Protein AF-A0A2K5E8P4-F1 (afdb_monomer)

Radius of gyration: 28.55 Å; Cα contacts (8 Å, |Δi|>4): 220; chains: 1; bounding box: 102×62×59 Å

Nearest PDB structures (foldseek):
  8v9q-assembly1_A  TM=7.593E-01  e=8.366E-15  Mus musculus
  2d7i-assembly1_A  TM=7.270E-01  e=1.664E-14  Homo sapiens
  6iwr-assembly2_D  TM=6.738E-01  e=2.577E-14  Homo sapiens
  6iwr-assembly3_F-2  TM=6.528E-01  e=2.158E-13  Homo sapiens
  1xhb-assembly1_A  TM=7.551E-01  e=3.172E-12  Mus musculus

Mean predicted aligned error: 16.66 Å

Sequence (325 aa):
MRNAISRCLFYGSLTFGIWTALLFIYLYHNHVSNQQKESHEPLSAWSPGKKYIIKITDKDKANSMLGGDFNHTNPEFHKDFLKSGFNIIISRSLDIEREVPDTRSKMCLQKRYPVRLPTASIVICFYYEEFNALFQTVSSIWNLTPHYFLEEIILADDMSEVDDLKEKLDYHLETFLGKIKIIRNKKREGLIRARLIGASQASGRNIPGDKSQSRGQEIETILSPAMAGGIFAIRRHYFNEIGHKKQTGKASTLINAVTCNYLRLVHVWLDEYKEQFFLQKLGLKYMTYGNISERVELRKRLGCRSFRWYLDNVFPELEASVGSS

Structure (mmCIF, N/CA/C/O backbone):
data_AF-A0A2K5E8P4-F1
#
_entry.id   AF-A0A2K5E8P4-F1
#
loop_
_atom_site.group_PDB
_atom_site.id
_atom_site.type_symbol
_atom_site.label_atom_id
_atom_site.label_alt_id
_atom_site.label_comp_id
_atom_site.label_asym_id
_atom_site.label_entity_id
_atom_site.label_seq_id
_atom_site.pdbx_PDB_ins_code
_atom_site.Cartn_x
_atom_site.Cartn_y
_atom_site.Cartn_z
_atom_site.occupancy
_atom_site.B_iso_or_equiv
_atom_site.auth_seq_id
_atom_site.auth_comp_id
_atom_site.auth_asym_id
_atom_site.auth_atom_id
_atom_site.pdbx_PDB_model_num
ATOM 1 N N . MET A 1 1 ? -80.425 1.954 22.082 1.00 52.72 1 MET A N 1
ATOM 2 C CA . MET A 1 1 ? -79.631 3.013 21.411 1.00 52.72 1 MET A CA 1
ATOM 3 C C . MET A 1 1 ? -78.119 2.976 21.711 1.00 52.72 1 MET A C 1
ATOM 5 O O . MET A 1 1 ? -77.360 3.275 20.802 1.00 52.72 1 MET A O 1
ATOM 9 N N . ARG A 1 2 ? -77.636 2.540 22.894 1.00 56.66 2 ARG A N 1
ATOM 10 C CA . ARG A 1 2 ? -76.181 2.472 23.216 1.00 56.66 2 ARG A CA 1
ATOM 11 C C . ARG A 1 2 ? -75.331 1.532 22.333 1.00 56.66 2 ARG A C 1
ATOM 13 O O . ARG A 1 2 ? -74.193 1.871 22.038 1.00 56.66 2 ARG A O 1
ATOM 20 N N . ASN A 1 3 ? -75.877 0.406 21.860 1.00 55.94 3 ASN A N 1
ATOM 21 C CA . ASN A 1 3 ? -75.119 -0.570 21.050 1.00 55.94 3 ASN A CA 1
ATOM 22 C C . ASN A 1 3 ? -74.911 -0.163 19.581 1.00 55.94 3 ASN A C 1
ATOM 24 O O . ASN A 1 3 ? -73.991 -0.659 18.937 1.00 55.94 3 ASN A O 1
ATOM 28 N N . ALA A 1 4 ? -75.747 0.729 19.042 1.00 57.47 4 ALA A N 1
ATOM 29 C CA . ALA A 1 4 ? -75.574 1.233 17.678 1.00 57.47 4 ALA A CA 1
ATOM 30 C C . ALA A 1 4 ? -74.449 2.279 17.618 1.00 57.47 4 ALA A C 1
ATOM 32 O O . ALA A 1 4 ? -73.638 2.270 16.698 1.00 57.47 4 ALA A O 1
ATOM 33 N N . ILE A 1 5 ? -74.347 3.117 18.656 1.00 66.00 5 ILE A N 1
ATOM 34 C CA . ILE A 1 5 ? -73.343 4.181 18.748 1.00 66.00 5 ILE A CA 1
ATOM 35 C C . ILE A 1 5 ? -71.934 3.595 18.914 1.00 66.00 5 ILE A C 1
ATOM 37 O O . ILE A 1 5 ? -71.017 4.043 18.231 1.00 66.00 5 ILE A O 1
ATOM 41 N N . SER A 1 6 ? -71.747 2.552 19.739 1.00 60.47 6 SER A N 1
ATOM 42 C CA . SER A 1 6 ? -70.415 1.937 19.884 1.00 60.47 6 SER A CA 1
ATOM 43 C C . SER A 1 6 ? -69.953 1.232 18.607 1.00 60.47 6 SER A C 1
ATOM 45 O O . SER A 1 6 ? -68.777 1.314 18.259 1.00 60.47 6 SER A O 1
ATOM 47 N N . ARG A 1 7 ? -70.875 0.613 17.856 1.00 64.00 7 ARG A N 1
ATOM 48 C CA . ARG A 1 7 ? -70.570 0.017 16.549 1.00 64.00 7 ARG A CA 1
ATOM 49 C C . ARG A 1 7 ? -70.180 1.084 15.525 1.00 64.00 7 ARG A C 1
ATOM 51 O O . ARG A 1 7 ? -69.175 0.906 14.849 1.00 64.00 7 ARG A O 1
ATOM 58 N N . CYS A 1 8 ? -70.892 2.211 15.452 1.00 65.19 8 CYS A N 1
ATOM 59 C CA . CYS A 1 8 ? -70.525 3.318 14.560 1.00 65.19 8 CYS A CA 1
ATOM 60 C C . CYS A 1 8 ? -69.167 3.945 14.911 1.00 65.19 8 CYS A C 1
ATOM 62 O O . CYS A 1 8 ? -68.393 4.240 14.005 1.00 65.19 8 CYS A O 1
ATOM 64 N N . LEU A 1 9 ? -68.844 4.096 16.200 1.00 68.06 9 LEU A N 1
ATOM 65 C CA . LEU A 1 9 ? -67.535 4.603 16.631 1.00 68.06 9 LEU A CA 1
ATOM 66 C C . LEU A 1 9 ? -66.398 3.635 16.272 1.00 68.06 9 LEU A C 1
ATOM 68 O O . LEU A 1 9 ? -65.335 4.074 15.837 1.00 68.06 9 LEU A O 1
ATOM 72 N N . PHE A 1 10 ? -66.638 2.325 16.382 1.00 71.81 10 PHE A N 1
ATOM 73 C CA . PHE A 1 10 ? -65.650 1.310 16.017 1.00 71.81 10 PHE A CA 1
ATOM 74 C C . PHE A 1 10 ? -65.416 1.249 14.500 1.00 71.81 10 PHE A C 1
ATOM 76 O O . PHE A 1 10 ? -64.270 1.227 14.055 1.00 71.81 10 PHE A O 1
ATOM 83 N N . TYR A 1 11 ? -66.481 1.307 13.691 1.00 73.75 11 TYR A N 1
ATOM 84 C CA . TYR A 1 11 ? -66.351 1.352 12.230 1.00 73.75 11 TYR A CA 1
ATOM 85 C C . TYR A 1 11 ? -65.719 2.660 11.740 1.00 73.75 11 TYR A C 1
ATOM 87 O O . TYR A 1 11 ? -64.871 2.612 10.854 1.00 73.75 11 TYR A O 1
ATOM 95 N N . GLY A 1 12 ? -66.045 3.804 12.353 1.00 75.00 12 GLY A N 1
ATOM 96 C CA . GLY A 1 12 ? -65.431 5.094 12.021 1.00 75.00 12 GLY A CA 1
ATOM 97 C C . GLY A 1 12 ? -63.925 5.124 12.304 1.00 75.00 12 GLY A C 1
ATOM 98 O O . GLY A 1 12 ? -63.141 5.552 11.455 1.00 75.00 12 GLY A O 1
ATOM 99 N N . SER A 1 13 ? -63.509 4.586 13.457 1.00 75.69 13 SER A N 1
ATOM 100 C CA . SER A 1 13 ? -62.096 4.419 13.826 1.00 75.69 13 SER A CA 1
ATOM 101 C C . SER A 1 13 ? -61.346 3.518 12.842 1.00 75.69 13 SER A C 1
ATOM 103 O O . SER A 1 13 ? -60.245 3.868 12.408 1.00 75.69 13 SER A O 1
ATOM 105 N N . LEU A 1 14 ? -61.954 2.397 12.441 1.00 78.50 14 LEU A N 1
ATOM 106 C CA . LEU A 1 14 ? -61.340 1.457 11.508 1.00 78.50 14 LEU A CA 1
ATOM 107 C C . LEU A 1 14 ? -61.170 2.079 10.114 1.00 78.50 14 LEU A C 1
ATOM 109 O O . LEU A 1 14 ? -60.103 1.969 9.514 1.00 78.50 14 LEU A O 1
ATOM 113 N N . THR A 1 15 ? -62.183 2.796 9.616 1.00 81.50 15 THR A N 1
ATOM 114 C CA . THR A 1 15 ? -62.098 3.463 8.308 1.00 81.50 15 THR A CA 1
ATOM 115 C C . THR A 1 15 ? -61.077 4.596 8.292 1.00 81.50 15 THR A C 1
ATOM 117 O O . THR A 1 15 ? -60.374 4.758 7.296 1.00 81.50 15 THR A O 1
ATOM 120 N N . PHE A 1 16 ? -60.945 5.343 9.394 1.00 84.69 16 PHE A N 1
ATOM 121 C CA . PHE A 1 16 ? -59.957 6.413 9.504 1.00 84.69 16 PHE A CA 1
ATOM 122 C C . PHE A 1 16 ? -58.530 5.851 9.523 1.00 84.69 16 PHE A C 1
ATOM 124 O O . PHE A 1 16 ? -57.675 6.349 8.798 1.00 84.69 16 PHE A O 1
ATOM 131 N N . GLY A 1 17 ? -58.288 4.766 10.270 1.00 82.94 17 GLY A N 1
ATOM 132 C CA . GLY A 1 17 ? -56.985 4.092 10.301 1.00 82.94 17 GLY A CA 1
ATOM 133 C C . GLY A 1 17 ? -56.564 3.498 8.951 1.00 82.94 17 GLY A C 1
ATOM 134 O O . GLY A 1 17 ? -55.395 3.565 8.578 1.00 82.94 17 GLY A O 1
ATOM 135 N N . ILE A 1 18 ? -57.514 2.958 8.181 1.00 87.44 18 ILE A N 1
ATOM 136 C CA . ILE A 1 18 ? -57.234 2.441 6.832 1.00 87.44 18 ILE A CA 1
ATOM 137 C C . ILE A 1 18 ? -56.890 3.590 5.872 1.00 87.44 18 ILE A C 1
ATOM 139 O O . ILE A 1 18 ? -55.933 3.486 5.105 1.00 87.44 18 ILE A O 1
ATOM 143 N N . TRP A 1 19 ? -57.621 4.706 5.935 1.00 82.62 19 TRP A N 1
ATOM 144 C CA . TRP A 1 19 ? -57.358 5.869 5.084 1.00 82.62 19 TRP A CA 1
ATOM 145 C C . TRP A 1 19 ? -56.026 6.556 5.398 1.00 82.62 19 TRP A C 1
ATOM 147 O O . TRP A 1 19 ? -55.319 6.951 4.471 1.00 82.62 19 TRP A O 1
ATOM 157 N N . THR A 1 20 ? -55.638 6.662 6.671 1.00 80.06 20 THR A N 1
ATOM 158 C CA . THR A 1 20 ? -54.333 7.230 7.041 1.00 80.06 20 THR A CA 1
ATOM 159 C C . THR A 1 20 ? -53.178 6.338 6.591 1.00 80.06 20 THR A C 1
ATOM 161 O O . THR A 1 20 ? -52.185 6.855 6.080 1.00 80.06 20 THR A O 1
ATOM 164 N N . ALA A 1 21 ? -53.316 5.011 6.684 1.00 86.38 21 ALA A N 1
ATOM 165 C CA . ALA A 1 21 ? -52.314 4.070 6.185 1.00 86.38 21 ALA A CA 1
ATOM 166 C C . ALA A 1 21 ? -52.155 4.144 4.655 1.00 86.38 21 ALA A C 1
ATOM 168 O O . ALA A 1 21 ? -51.032 4.206 4.153 1.00 86.38 21 ALA A O 1
ATOM 169 N N . LEU A 1 22 ? -53.263 4.202 3.907 1.00 85.31 22 LEU A N 1
ATOM 170 C CA . LEU A 1 22 ? -53.228 4.346 2.448 1.00 85.31 22 LEU A CA 1
ATOM 171 C C . LEU A 1 22 ? -52.636 5.694 2.011 1.00 85.31 22 LEU A C 1
ATOM 173 O O . LEU A 1 22 ? -51.863 5.732 1.054 1.00 85.31 22 LEU A O 1
ATOM 177 N N . LEU A 1 23 ? -52.924 6.783 2.734 1.00 83.25 23 LEU A N 1
ATOM 178 C CA . LEU A 1 23 ? -52.320 8.095 2.485 1.00 83.25 23 LEU A CA 1
ATOM 179 C C . LEU A 1 23 ? -50.804 8.074 2.730 1.00 83.25 23 LEU A C 1
ATOM 181 O O . LEU A 1 23 ? -50.050 8.611 1.921 1.00 83.25 23 LEU A O 1
ATOM 185 N N . PHE A 1 24 ? -50.342 7.414 3.796 1.00 79.62 24 PHE A N 1
ATOM 186 C CA . PHE A 1 24 ? -48.911 7.239 4.064 1.00 79.62 24 PHE A CA 1
ATOM 187 C C . PHE A 1 24 ? -48.214 6.422 2.972 1.00 79.62 24 PHE A C 1
ATOM 189 O O . PHE A 1 24 ? -47.133 6.805 2.530 1.00 79.62 24 PHE A O 1
ATOM 196 N N . ILE A 1 25 ? -48.839 5.344 2.487 1.00 79.00 25 ILE A N 1
ATOM 197 C CA . ILE A 1 25 ? -48.308 4.541 1.375 1.00 79.00 25 ILE A CA 1
ATOM 198 C C . ILE A 1 25 ? -48.249 5.375 0.088 1.00 79.00 25 ILE A C 1
ATOM 200 O O . ILE A 1 25 ? -47.238 5.345 -0.610 1.00 79.00 25 ILE A O 1
ATOM 204 N N . TYR A 1 26 ? -49.286 6.164 -0.206 1.00 79.25 26 TYR A N 1
ATOM 205 C CA . TYR A 1 26 ? -49.326 7.045 -1.376 1.00 79.25 26 TYR A CA 1
ATOM 206 C C . TYR A 1 26 ? -48.247 8.140 -1.324 1.00 79.25 26 TYR A C 1
ATOM 208 O O . TYR A 1 26 ? -47.542 8.365 -2.310 1.00 79.25 26 TYR A O 1
ATOM 216 N N . LEU A 1 27 ? -48.067 8.793 -0.170 1.00 74.12 27 LEU A N 1
ATOM 217 C CA . LEU A 1 27 ? -47.019 9.799 0.030 1.00 74.12 27 LEU A CA 1
ATOM 218 C C . LEU A 1 27 ? -45.617 9.180 -0.050 1.00 74.12 27 LEU A C 1
ATOM 220 O O . LEU A 1 27 ? -44.735 9.749 -0.691 1.00 74.12 27 LEU A O 1
ATOM 224 N N . TYR A 1 28 ? -45.422 7.991 0.527 1.00 70.31 28 TYR A N 1
ATOM 225 C CA . TYR A 1 28 ? -44.156 7.264 0.454 1.00 70.31 28 TYR A CA 1
ATOM 226 C C . TYR A 1 28 ? -43.815 6.858 -0.987 1.00 70.31 28 TYR A C 1
ATOM 228 O O . TYR A 1 28 ? -42.698 7.085 -1.451 1.00 70.31 28 TYR A O 1
ATOM 236 N N . HIS A 1 29 ? -44.784 6.329 -1.736 1.00 63.16 29 HIS A N 1
ATOM 237 C CA . HIS A 1 29 ? -44.571 5.899 -3.117 1.00 63.16 29 HIS A CA 1
ATOM 238 C C . HIS A 1 29 ? -44.297 7.081 -4.065 1.00 63.16 29 HIS A C 1
ATOM 240 O O . HIS A 1 29 ? -43.465 6.966 -4.967 1.00 63.16 29 HIS A O 1
ATOM 246 N N . ASN A 1 30 ? -44.929 8.240 -3.841 1.00 58.09 30 ASN A N 1
ATOM 247 C CA . ASN A 1 30 ? -44.639 9.459 -4.603 1.00 58.09 30 ASN A CA 1
ATOM 248 C C . ASN A 1 30 ? -43.279 10.077 -4.245 1.00 58.09 30 ASN A C 1
ATOM 250 O O . ASN A 1 30 ? -42.585 10.565 -5.136 1.00 58.09 30 ASN A O 1
ATOM 254 N N . HIS A 1 31 ? -42.849 10.004 -2.980 1.00 53.12 31 HIS A N 1
ATOM 255 C CA . HIS A 1 31 ? -41.506 10.439 -2.582 1.00 53.12 31 HIS A CA 1
ATOM 256 C C . HIS A 1 31 ? -40.414 9.570 -3.231 1.00 53.12 31 HIS A C 1
ATOM 258 O O . HIS A 1 31 ? -39.417 10.090 -3.731 1.00 53.12 31 HIS A O 1
ATOM 264 N N . VAL A 1 32 ? -40.622 8.248 -3.293 1.00 43.53 32 VAL A N 1
ATOM 265 C CA . VAL A 1 32 ? -39.695 7.310 -3.952 1.00 43.53 32 VAL A CA 1
ATOM 266 C C . VAL A 1 32 ? -39.684 7.495 -5.477 1.00 43.53 32 VAL A C 1
ATOM 268 O O . VAL A 1 32 ? -38.619 7.431 -6.087 1.00 43.53 32 VAL A O 1
ATOM 271 N N . SER A 1 33 ? -40.830 7.798 -6.098 1.00 38.69 33 SER A N 1
ATOM 272 C CA . SER A 1 33 ? -40.905 8.031 -7.548 1.00 38.69 33 SER A CA 1
ATOM 273 C C . SER A 1 33 ? -40.253 9.347 -7.993 1.00 38.69 33 SER A C 1
ATOM 275 O O . SER A 1 33 ? -39.766 9.416 -9.122 1.00 38.69 33 SER A O 1
ATOM 277 N N . ASN A 1 34 ? -40.222 10.381 -7.143 1.00 36.50 34 ASN A N 1
ATOM 278 C CA . ASN A 1 34 ? -39.602 11.668 -7.486 1.00 36.50 34 ASN A CA 1
ATOM 279 C C . ASN A 1 34 ? -38.068 11.656 -7.389 1.00 36.50 34 ASN A C 1
ATOM 281 O O . ASN A 1 34 ? -37.422 12.425 -8.093 1.00 36.50 34 ASN A O 1
ATOM 285 N N . GLN A 1 35 ? -37.464 10.757 -6.603 1.00 36.50 35 GLN A N 1
ATOM 286 C CA . GLN A 1 35 ? -35.998 10.621 -6.556 1.00 36.50 35 GLN A CA 1
ATOM 287 C C . GLN A 1 35 ? -35.398 9.857 -7.750 1.00 36.50 35 GLN A C 1
ATOM 289 O O . GLN A 1 35 ? -34.184 9.862 -7.930 1.00 36.50 35 GLN A O 1
ATOM 294 N N . GLN A 1 36 ? -36.216 9.220 -8.595 1.00 34.50 36 GLN A N 1
ATOM 295 C CA . GLN A 1 36 ? -35.748 8.467 -9.768 1.00 34.50 36 GLN A CA 1
ATOM 296 C C . GLN A 1 36 ? -35.680 9.284 -11.072 1.00 34.50 36 GLN A C 1
ATOM 298 O O . GLN A 1 36 ? -35.389 8.710 -12.121 1.00 34.50 36 GLN A O 1
ATOM 303 N N . LYS A 1 37 ? -35.930 10.603 -11.040 1.00 29.78 37 LYS A N 1
ATOM 304 C CA . LYS A 1 37 ? -36.057 11.437 -12.252 1.00 29.78 37 LYS A CA 1
ATOM 305 C C . LYS A 1 37 ? -34.995 12.524 -12.462 1.00 29.78 37 LYS A C 1
ATOM 307 O O . LYS A 1 37 ? -35.201 13.394 -13.300 1.00 29.78 37 LYS A O 1
ATOM 312 N N . GLU A 1 38 ? -33.840 12.438 -11.807 1.00 26.67 38 GLU A N 1
ATOM 313 C CA . GLU A 1 38 ? -32.645 13.188 -12.230 1.00 26.67 38 GLU A CA 1
ATOM 314 C C . GLU A 1 38 ? -31.713 12.281 -13.043 1.00 26.67 38 GLU A C 1
ATOM 316 O O . GLU A 1 38 ? -30.767 11.673 -12.546 1.00 26.67 38 GLU A O 1
ATOM 321 N N . SER A 1 39 ? -32.018 12.158 -14.334 1.00 24.75 39 SER A N 1
ATOM 322 C CA . SER A 1 39 ? -31.106 11.609 -15.333 1.00 24.75 39 SER A CA 1
ATOM 323 C C . SER A 1 39 ? -30.100 12.687 -15.744 1.00 24.75 39 SER A C 1
ATOM 325 O O . SER A 1 39 ? -30.448 13.600 -16.491 1.00 24.75 39 SER A O 1
ATOM 327 N N . HIS A 1 40 ? -28.852 12.581 -15.289 1.00 26.73 40 HIS A N 1
ATOM 328 C CA . HIS A 1 40 ? -27.742 13.312 -15.899 1.00 26.73 40 HIS A CA 1
ATOM 329 C C . HIS A 1 40 ? -27.289 12.591 -17.178 1.00 26.73 40 HIS A C 1
ATOM 331 O O . HIS A 1 40 ? -26.890 11.426 -17.137 1.00 26.73 40 HIS A O 1
ATOM 337 N N . GLU A 1 41 ? -27.357 13.293 -18.311 1.00 25.75 41 GLU A N 1
ATOM 338 C CA . GLU A 1 41 ? -26.717 12.908 -19.573 1.00 25.75 41 GLU A CA 1
ATOM 339 C C . GLU A 1 41 ? -25.209 12.645 -19.382 1.00 25.75 41 GLU A C 1
ATOM 341 O O . GLU A 1 41 ? -24.534 13.400 -18.671 1.00 25.75 41 GLU A O 1
ATOM 346 N N . PRO A 1 42 ? -24.623 11.629 -20.041 1.00 25.98 42 PRO A N 1
ATOM 347 C CA . PRO A 1 42 ? -23.183 11.435 -20.028 1.00 25.98 42 PRO A CA 1
ATOM 348 C C . PRO A 1 42 ? -22.510 12.448 -20.963 1.00 25.98 42 PRO A C 1
ATOM 350 O O . PRO A 1 42 ? -22.504 12.287 -22.183 1.00 25.98 42 PRO A O 1
ATOM 353 N N . LEU A 1 43 ? -21.888 13.477 -20.381 1.00 25.80 43 LEU A N 1
ATOM 354 C CA . LEU A 1 43 ? -20.968 14.357 -21.101 1.00 25.80 43 LEU A CA 1
ATOM 355 C C . LEU A 1 43 ? -19.797 13.524 -21.656 1.00 25.80 43 LEU A C 1
ATOM 357 O O . LEU A 1 43 ? -19.038 12.899 -20.910 1.00 25.80 43 LEU A O 1
ATOM 361 N N . SER A 1 44 ? -19.648 13.527 -22.979 1.00 33.78 44 SER A N 1
ATOM 362 C CA . SER A 1 44 ? -18.576 12.869 -23.725 1.00 33.78 44 SER A CA 1
ATOM 363 C C . SER A 1 44 ? -17.193 13.374 -23.288 1.00 33.78 44 SER A C 1
ATOM 365 O O . SER A 1 44 ? -16.787 14.485 -23.630 1.00 33.78 44 SER A O 1
ATOM 367 N N . ALA A 1 45 ? -16.443 12.557 -22.550 1.00 30.00 45 ALA A N 1
ATOM 368 C CA . ALA A 1 45 ? -15.105 12.899 -22.069 1.00 30.00 45 ALA A CA 1
ATOM 369 C C . ALA A 1 45 ? -14.031 11.986 -22.678 1.00 30.00 45 ALA A C 1
ATOM 371 O O . ALA A 1 45 ? -13.377 11.233 -21.962 1.00 30.00 45 ALA A O 1
ATOM 372 N N . TRP A 1 46 ? -13.846 12.048 -24.000 1.00 24.22 46 TRP A N 1
ATOM 373 C CA . TRP A 1 46 ? -12.692 11.447 -24.677 1.00 24.22 46 TRP A CA 1
ATOM 374 C C . TRP A 1 46 ? -12.100 12.443 -25.683 1.00 24.22 46 TRP A C 1
ATOM 376 O O . TRP A 1 46 ? -12.663 12.720 -26.736 1.00 24.22 46 TRP A O 1
ATOM 386 N N . SER A 1 47 ? -10.948 13.010 -25.325 1.00 25.03 47 SER A N 1
ATOM 387 C CA . SER A 1 47 ? -9.962 13.577 -26.253 1.00 25.03 47 SER A CA 1
ATOM 388 C C . SER A 1 47 ? -8.604 13.608 -25.539 1.00 25.03 47 SER A C 1
ATOM 390 O O . SER A 1 47 ? -8.442 14.362 -24.572 1.00 25.03 47 SER A O 1
ATOM 392 N N . PRO A 1 48 ? -7.622 12.789 -25.951 1.00 30.39 48 PRO A N 1
ATOM 393 C CA . PRO A 1 48 ? -6.281 12.829 -25.397 1.00 30.39 48 PRO A CA 1
ATOM 394 C C . PRO A 1 48 ? -5.499 13.951 -26.087 1.00 30.39 48 PRO A C 1
ATOM 396 O O . PRO A 1 48 ? -5.190 13.873 -27.268 1.00 30.39 48 PRO A O 1
ATOM 399 N N . GLY A 1 49 ? -5.172 15.014 -25.348 1.00 33.50 49 GLY A N 1
ATOM 400 C CA . GLY A 1 49 ? -4.234 16.026 -25.846 1.00 33.50 49 GLY A CA 1
ATOM 401 C C . GLY A 1 49 ? -4.558 17.477 -25.520 1.00 33.50 49 GLY A C 1
ATOM 402 O O . GLY A 1 49 ? -4.565 18.313 -26.413 1.00 33.50 49 GLY A O 1
ATOM 403 N N . LYS A 1 50 ? -4.728 17.832 -24.241 1.00 25.25 50 LYS A N 1
ATOM 404 C CA . LYS A 1 50 ? -4.397 19.191 -23.785 1.00 25.25 50 LYS A CA 1
ATOM 405 C C . LYS A 1 50 ? -3.570 19.115 -22.508 1.00 25.25 50 LYS A C 1
ATOM 407 O O . LYS A 1 50 ? -4.041 18.693 -21.455 1.00 25.25 50 LYS A O 1
ATOM 412 N N . LYS A 1 51 ? -2.305 19.531 -22.622 1.00 28.94 51 LYS A N 1
ATOM 413 C CA . LYS A 1 51 ? -1.438 19.895 -21.497 1.00 28.94 51 LYS A CA 1
ATOM 414 C C . LYS A 1 51 ? -2.140 21.005 -20.710 1.00 28.94 51 LYS A C 1
ATOM 416 O O . LYS A 1 51 ? -2.008 22.177 -21.047 1.00 28.94 51 LYS A O 1
ATOM 421 N N . TYR A 1 52 ? -2.849 20.656 -19.642 1.00 25.31 52 TYR A N 1
ATOM 422 C CA . TYR A 1 52 ? -3.135 21.624 -18.592 1.00 25.31 52 TYR A CA 1
ATOM 423 C C . TYR A 1 52 ? -1.850 21.812 -17.787 1.00 25.31 52 TYR A C 1
ATOM 425 O O . TYR A 1 52 ? -1.593 21.122 -16.802 1.00 25.31 52 TYR A O 1
ATOM 433 N N . ILE A 1 53 ? -1.013 22.749 -18.234 1.00 24.78 53 ILE A N 1
ATOM 434 C CA . ILE A 1 53 ? -0.157 23.479 -17.304 1.00 24.78 53 ILE A CA 1
ATOM 435 C C . ILE A 1 53 ? -1.142 24.255 -16.435 1.00 24.78 53 ILE A C 1
ATOM 437 O O . ILE A 1 53 ? -1.685 25.271 -16.864 1.00 24.78 53 ILE A O 1
ATOM 441 N N . ILE A 1 54 ? -1.438 23.733 -15.246 1.00 27.78 54 ILE A N 1
ATOM 442 C CA . ILE A 1 54 ? -2.149 24.497 -14.227 1.00 27.78 54 ILE A CA 1
ATOM 443 C C . ILE A 1 54 ? -1.182 25.609 -13.822 1.00 27.78 54 ILE A C 1
ATOM 445 O O . ILE A 1 54 ? -0.313 25.415 -12.974 1.00 27.78 54 ILE A O 1
ATOM 449 N N . LYS A 1 55 ? -1.286 26.767 -14.480 1.00 25.80 55 LYS A N 1
ATOM 450 C CA . LYS A 1 55 ? -0.839 28.017 -13.875 1.00 25.80 55 LYS A CA 1
ATOM 451 C C . LYS A 1 55 ? -1.690 28.165 -12.621 1.00 25.80 55 LYS A C 1
ATOM 453 O O . LYS A 1 55 ? -2.911 28.252 -12.709 1.00 25.80 55 LYS A O 1
ATOM 458 N N . ILE A 1 56 ? -1.049 28.074 -11.459 1.00 31.95 56 ILE A N 1
ATOM 459 C CA . ILE A 1 56 ? -1.683 28.306 -10.163 1.00 31.95 56 ILE A CA 1
ATOM 460 C C . ILE A 1 56 ? -1.971 29.805 -10.085 1.00 31.95 56 ILE A C 1
ATOM 462 O O . ILE A 1 56 ? -1.194 30.580 -9.544 1.00 31.95 56 ILE A O 1
ATOM 466 N N . THR A 1 57 ? -3.070 30.207 -10.699 1.00 34.12 57 THR A N 1
ATOM 467 C CA . THR A 1 57 ? -3.713 31.505 -10.539 1.00 34.12 57 THR A CA 1
ATOM 468 C C . THR A 1 57 ? -5.196 31.245 -10.709 1.00 34.12 57 THR A C 1
ATOM 470 O O . THR A 1 57 ? -5.725 31.476 -11.780 1.00 34.12 57 THR A O 1
ATOM 473 N N . ASP A 1 58 ? -5.814 30.648 -9.695 1.00 33.62 58 ASP A N 1
ATOM 474 C CA . ASP A 1 58 ? -7.260 30.711 -9.473 1.00 33.62 58 ASP A CA 1
ATOM 475 C C . ASP A 1 58 ? -7.505 30.319 -8.015 1.00 33.62 58 ASP A C 1
ATOM 477 O O . ASP A 1 58 ? -7.621 29.143 -7.661 1.00 33.62 58 ASP A O 1
ATOM 481 N N . LYS A 1 59 ? -7.529 31.337 -7.146 1.00 34.75 59 LYS A N 1
ATOM 482 C CA . LYS A 1 59 ? -7.952 31.223 -5.739 1.00 34.75 59 LYS A CA 1
ATOM 483 C C . LYS A 1 59 ? -9.380 30.670 -5.620 1.00 34.75 59 LYS A C 1
ATOM 485 O O . LYS A 1 59 ? -9.724 30.082 -4.600 1.00 34.75 59 LYS A O 1
ATOM 490 N N . ASP A 1 60 ? -10.169 30.765 -6.683 1.00 34.47 60 ASP A N 1
ATOM 491 C CA . ASP A 1 60 ? -11.607 30.507 -6.651 1.00 34.47 60 ASP A CA 1
ATOM 492 C C . ASP A 1 60 ? -11.959 29.015 -6.724 1.00 34.47 60 ASP A C 1
ATOM 494 O O . ASP A 1 60 ? -13.000 28.590 -6.224 1.00 34.47 60 ASP A O 1
ATOM 498 N N . LYS A 1 61 ? -11.059 28.168 -7.245 1.00 39.28 61 LYS A N 1
ATOM 499 C CA . LYS A 1 61 ? -11.302 26.715 -7.331 1.00 39.28 61 LYS A CA 1
ATOM 500 C C . LYS A 1 61 ? -11.035 25.969 -6.019 1.00 39.28 61 LYS A C 1
ATOM 502 O O . LYS A 1 61 ? -11.529 24.858 -5.843 1.00 39.28 61 LYS A O 1
ATOM 507 N N . ALA A 1 62 ? -10.282 26.574 -5.097 1.00 35.16 62 ALA A N 1
ATOM 508 C CA . ALA A 1 62 ? -10.092 26.053 -3.742 1.00 35.16 62 ALA A CA 1
ATOM 509 C C . ALA A 1 62 ? -11.349 26.256 -2.876 1.00 35.16 62 ALA A C 1
ATOM 511 O O . ALA A 1 62 ? -11.706 25.367 -2.106 1.00 35.16 62 ALA A O 1
ATOM 512 N N . ASN A 1 63 ? -12.061 27.369 -3.081 1.00 35.03 63 ASN A N 1
ATOM 513 C CA . ASN A 1 63 ? -13.259 27.729 -2.316 1.00 35.03 63 ASN A CA 1
ATOM 514 C C . ASN A 1 63 ? -14.482 26.858 -2.653 1.00 35.03 63 ASN A C 1
ATOM 516 O O . ASN A 1 63 ? -15.388 26.734 -1.843 1.00 35.03 63 ASN A O 1
ATOM 520 N N . SER A 1 64 ? -14.512 26.220 -3.828 1.00 35.81 64 SER A N 1
ATOM 521 C CA . SER A 1 64 ? -15.624 25.349 -4.242 1.00 35.81 64 SER A CA 1
ATOM 522 C C . SER A 1 64 ? -15.530 23.911 -3.701 1.00 35.81 64 SER A C 1
ATOM 524 O O . SER A 1 64 ? -16.534 23.205 -3.727 1.00 35.81 64 SER A O 1
ATOM 526 N N . MET A 1 65 ? -14.356 23.450 -3.246 1.00 38.56 65 MET A N 1
ATOM 527 C CA . MET A 1 65 ? -14.151 22.067 -2.765 1.00 38.56 65 MET A CA 1
ATOM 528 C C . MET A 1 65 ? -14.226 21.912 -1.242 1.00 38.56 65 MET A C 1
ATOM 530 O O . MET A 1 65 ? -14.236 20.789 -0.742 1.00 38.56 65 MET A O 1
ATOM 534 N N . LEU A 1 66 ? -14.259 23.016 -0.504 1.00 42.78 66 LEU A N 1
ATOM 535 C CA . LEU A 1 66 ? -14.320 23.041 0.950 1.00 42.78 66 LEU A CA 1
ATOM 536 C C . LEU A 1 66 ? -15.592 23.803 1.304 1.00 42.78 66 LEU A C 1
ATOM 538 O O . LEU A 1 66 ? -15.710 24.972 0.954 1.00 42.78 66 LEU A O 1
ATOM 542 N N . GLY A 1 67 ? -16.566 23.114 1.905 1.00 33.62 67 GLY A N 1
ATOM 543 C CA . GLY A 1 67 ? -17.825 23.720 2.340 1.00 33.62 67 GLY A CA 1
ATOM 544 C C . GLY A 1 67 ? -17.585 25.025 3.104 1.00 33.62 67 GLY A C 1
ATOM 545 O O . GLY A 1 67 ? -16.578 25.159 3.800 1.00 33.62 67 GLY A O 1
ATOM 546 N N . GLY A 1 68 ? -18.488 25.986 2.897 1.00 40.84 68 GLY A N 1
ATOM 547 C CA . GLY A 1 68 ? -18.379 27.354 3.402 1.00 40.84 68 GLY A CA 1
ATOM 548 C C . GLY A 1 68 ? -18.081 27.446 4.902 1.00 40.84 68 GLY A C 1
ATOM 549 O O . GLY A 1 68 ? -18.450 26.563 5.672 1.00 40.84 68 GLY A O 1
ATOM 550 N N . ASP A 1 69 ? -17.425 28.552 5.263 1.00 41.44 69 ASP A N 1
ATOM 551 C CA . ASP A 1 69 ? -16.992 28.983 6.604 1.00 41.44 69 ASP A CA 1
ATOM 552 C C . ASP A 1 69 ? -15.676 28.410 7.157 1.00 41.44 69 ASP A C 1
ATOM 554 O O . ASP A 1 69 ? -15.585 28.052 8.329 1.00 41.44 69 ASP A O 1
ATOM 558 N N . PHE A 1 70 ? -14.590 28.420 6.373 1.00 49.31 70 PHE A N 1
ATOM 559 C CA . PHE A 1 70 ? -13.247 28.218 6.938 1.00 49.31 70 PHE A CA 1
ATOM 560 C C . PHE A 1 70 ? -12.295 29.387 6.681 1.00 49.31 70 PHE A C 1
ATOM 562 O O . PHE A 1 70 ? -11.968 29.753 5.555 1.00 49.31 70 PHE A O 1
ATOM 569 N N . ASN A 1 71 ? -11.817 29.975 7.779 1.00 45.59 71 ASN A N 1
ATOM 570 C CA . ASN A 1 71 ? -10.919 31.119 7.776 1.00 45.59 71 ASN A CA 1
ATOM 571 C C . ASN A 1 71 ? -9.497 30.662 7.391 1.00 45.59 71 ASN A C 1
ATOM 573 O O . ASN A 1 71 ? -8.692 30.274 8.237 1.00 45.59 71 ASN A O 1
ATOM 577 N N . HIS A 1 72 ? -9.187 30.702 6.093 1.00 51.25 72 HIS A N 1
A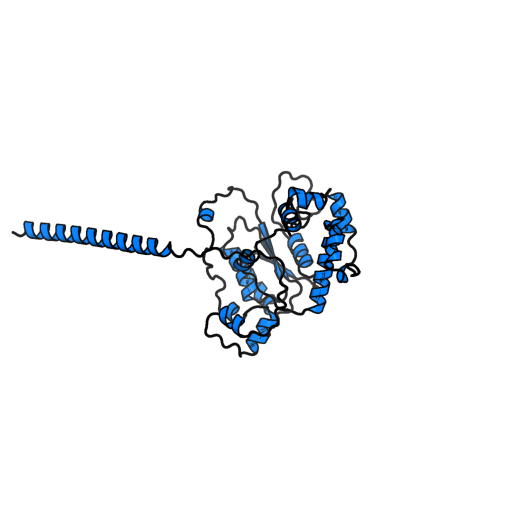TOM 578 C CA . HIS A 1 72 ? -7.904 30.299 5.493 1.00 51.25 72 HIS A CA 1
ATOM 579 C C . HIS A 1 72 ? -6.682 31.121 5.951 1.00 51.25 72 HIS A C 1
ATOM 581 O O . HIS A 1 72 ? -5.579 30.933 5.439 1.00 51.25 72 HIS A O 1
ATOM 587 N N . THR A 1 73 ? -6.862 32.050 6.887 1.00 52.72 73 THR A N 1
ATOM 588 C CA . THR A 1 73 ? -5.863 33.042 7.293 1.00 52.72 73 THR A CA 1
ATOM 589 C C . THR A 1 73 ? -5.025 32.598 8.495 1.00 52.72 73 THR A C 1
ATOM 591 O O . THR A 1 73 ? -4.093 33.305 8.864 1.00 52.72 73 THR A O 1
ATOM 594 N N . ASN A 1 74 ? -5.307 31.442 9.112 1.00 60.75 74 ASN A N 1
ATOM 595 C CA . ASN A 1 74 ? -4.508 30.971 10.245 1.00 60.75 74 ASN A CA 1
ATOM 596 C C . ASN A 1 74 ? -3.118 30.479 9.760 1.00 60.75 74 ASN A C 1
ATOM 598 O O . ASN A 1 74 ? -3.045 29.480 9.038 1.00 60.75 74 ASN A O 1
ATOM 602 N N . PRO A 1 75 ? -2.003 31.135 10.139 1.00 61.19 75 PRO A N 1
ATOM 603 C CA . PRO A 1 75 ? -0.658 30.710 9.744 1.00 61.19 75 PRO A CA 1
ATOM 604 C C . PRO A 1 75 ? -0.286 29.309 10.261 1.00 61.19 75 PRO A C 1
ATOM 606 O O . PRO A 1 75 ? 0.526 28.623 9.637 1.00 61.19 75 PRO A O 1
ATOM 609 N N . GLU A 1 76 ? -0.906 28.853 11.352 1.00 64.12 76 GLU A N 1
ATOM 610 C CA . GLU A 1 76 ? -0.731 27.502 11.893 1.00 64.12 76 GLU A CA 1
ATOM 611 C C . GLU A 1 76 ? -1.309 26.436 10.948 1.00 64.12 76 GLU A C 1
ATOM 613 O O . GLU A 1 76 ? -0.644 25.443 10.654 1.00 64.12 76 GLU A O 1
ATOM 618 N N . PHE A 1 77 ? -2.475 26.706 10.346 1.00 67.94 77 PHE A N 1
ATOM 619 C CA . PHE A 1 77 ? -3.088 25.828 9.344 1.00 67.94 77 PHE A CA 1
ATOM 620 C C . PHE A 1 77 ? -2.180 25.632 8.124 1.00 67.94 77 PHE A C 1
ATOM 622 O O . PHE A 1 77 ? -1.971 24.501 7.693 1.00 67.94 77 PHE A O 1
ATOM 629 N N . HIS A 1 78 ? -1.605 26.709 7.576 1.00 66.88 78 HIS A N 1
ATOM 630 C CA . HIS A 1 78 ? -0.720 26.609 6.406 1.00 66.88 78 HIS A CA 1
ATOM 631 C C . HIS A 1 78 ? 0.529 25.787 6.705 1.00 66.88 78 HIS A C 1
ATOM 633 O O . HIS A 1 78 ? 0.922 24.945 5.900 1.00 66.88 78 HIS A O 1
ATOM 639 N N . LYS A 1 79 ? 1.145 26.001 7.870 1.00 69.56 79 LYS A N 1
ATOM 640 C CA . LYS A 1 79 ? 2.340 25.263 8.289 1.00 69.56 79 LYS A CA 1
ATOM 641 C C . LYS A 1 79 ? 2.051 23.767 8.443 1.00 69.56 79 LYS A C 1
ATOM 643 O O . LYS A 1 79 ? 2.810 22.942 7.929 1.00 69.56 79 LYS A O 1
ATOM 648 N N . ASP A 1 80 ? 0.947 23.425 9.095 1.00 70.44 80 ASP A N 1
ATOM 649 C CA . ASP A 1 80 ? 0.550 22.042 9.355 1.00 70.44 80 ASP A CA 1
ATOM 650 C C . ASP A 1 80 ? 0.073 21.322 8.092 1.00 70.44 80 ASP A C 1
ATOM 652 O O . ASP A 1 80 ? 0.427 20.161 7.861 1.00 70.44 80 ASP A O 1
ATOM 656 N N . PHE A 1 81 ? -0.652 22.026 7.223 1.00 71.94 81 PHE A N 1
ATOM 657 C CA . PHE A 1 81 ? -1.083 21.517 5.927 1.00 71.94 81 PHE A CA 1
ATOM 658 C C . PHE A 1 81 ? 0.107 21.258 4.997 1.00 71.94 81 PHE A C 1
ATOM 660 O O . PHE A 1 81 ? 0.183 20.204 4.371 1.00 71.94 81 PHE A O 1
ATOM 667 N N . LEU A 1 82 ? 1.084 22.171 4.939 1.00 67.81 82 LEU A N 1
ATOM 668 C CA . LEU A 1 82 ? 2.304 21.979 4.146 1.00 67.81 82 LEU A CA 1
ATOM 669 C C . LEU A 1 82 ? 3.176 20.828 4.668 1.00 67.81 82 LEU A C 1
ATOM 671 O O . LEU A 1 82 ? 3.915 20.223 3.891 1.00 67.81 82 LEU A O 1
ATOM 675 N N . LYS A 1 83 ? 3.106 20.524 5.969 1.00 69.06 83 LYS A N 1
ATOM 676 C CA . LYS A 1 83 ? 3.870 19.437 6.592 1.00 69.06 83 LYS A CA 1
ATOM 677 C C . LYS A 1 83 ? 3.211 18.069 6.399 1.00 69.06 83 LYS A C 1
ATOM 679 O O . LYS A 1 83 ? 3.898 17.120 6.037 1.00 69.06 83 LYS A O 1
ATOM 684 N N . SER A 1 84 ? 1.910 17.965 6.655 1.00 68.38 84 SER A N 1
ATOM 685 C CA . SER A 1 84 ? 1.167 16.692 6.651 1.00 68.38 84 SER A CA 1
ATOM 686 C C . SER A 1 84 ? 0.472 16.383 5.323 1.00 68.38 84 SER A C 1
ATOM 688 O O . SER A 1 84 ? 0.162 15.229 5.032 1.00 68.38 84 SER A O 1
ATOM 690 N N . GLY A 1 85 ? 0.231 17.399 4.492 1.00 72.75 85 GLY A N 1
ATOM 691 C CA . GLY A 1 85 ? -0.526 17.274 3.249 1.00 72.75 85 GLY A CA 1
ATOM 692 C C . GLY A 1 85 ? -2.043 17.194 3.440 1.00 72.75 85 GLY A C 1
ATOM 693 O O . GLY A 1 85 ? -2.747 16.834 2.499 1.00 72.75 85 GLY A O 1
ATOM 694 N N . PHE A 1 86 ? -2.565 17.479 4.637 1.00 77.50 86 PHE A N 1
ATOM 695 C CA . PHE A 1 86 ? -4.004 17.539 4.901 1.00 77.50 86 PHE A CA 1
ATOM 696 C C . PHE A 1 86 ? -4.332 18.442 6.099 1.00 77.50 86 PHE A C 1
ATOM 698 O O . PHE A 1 86 ? -3.453 19.008 6.745 1.00 77.50 86 PHE A O 1
ATOM 705 N N . ASN A 1 87 ? -5.625 18.623 6.375 1.00 79.75 87 ASN A N 1
ATOM 706 C CA . ASN A 1 87 ? -6.088 19.458 7.478 1.00 79.75 87 ASN A CA 1
ATOM 707 C C . ASN A 1 87 ? -5.993 18.707 8.820 1.00 79.75 87 ASN A C 1
ATOM 709 O O . ASN A 1 87 ? -6.892 17.945 9.178 1.00 79.75 87 ASN A O 1
ATOM 713 N N . ILE A 1 88 ? -4.911 18.951 9.564 1.00 80.62 88 ILE A N 1
ATOM 714 C CA . ILE A 1 88 ? -4.688 18.360 10.892 1.00 80.62 88 ILE A CA 1
ATOM 715 C C . ILE A 1 88 ? -5.742 18.821 11.907 1.00 80.62 88 ILE A C 1
ATOM 717 O O . ILE A 1 88 ? -6.149 18.030 12.752 1.00 80.62 88 ILE A O 1
ATOM 721 N N . ILE A 1 89 ? -6.218 20.068 11.821 1.00 82.44 89 ILE A N 1
ATOM 722 C CA . ILE A 1 89 ? -7.206 20.617 12.765 1.00 82.44 89 ILE A CA 1
ATOM 723 C C . ILE A 1 89 ? -8.498 19.799 12.691 1.00 82.44 89 ILE A C 1
ATOM 725 O O . ILE A 1 89 ? -8.995 19.341 13.715 1.00 82.44 89 ILE A O 1
ATOM 729 N N . ILE A 1 90 ? -8.978 19.537 11.470 1.00 81.44 90 ILE A N 1
ATOM 730 C CA . ILE A 1 90 ? -10.147 18.677 11.255 1.00 81.44 90 ILE A CA 1
ATOM 731 C C . ILE A 1 90 ? -9.837 17.232 11.663 1.00 81.44 90 ILE A C 1
ATOM 733 O O . ILE A 1 90 ? -10.644 16.610 12.340 1.00 81.44 90 ILE A O 1
ATOM 737 N N . SER A 1 91 ? -8.664 16.694 11.306 1.00 84.19 91 SER A N 1
ATOM 738 C CA . SER A 1 91 ? -8.254 15.333 11.706 1.00 84.19 91 SER A CA 1
ATOM 739 C C . SER A 1 91 ? -8.346 15.118 13.220 1.00 84.19 91 SER A C 1
ATOM 741 O O . SER A 1 91 ? -8.825 14.081 13.675 1.00 84.19 91 SER A O 1
ATOM 743 N N . ARG A 1 92 ? -7.938 16.126 14.001 1.00 85.94 92 ARG A N 1
ATOM 744 C CA . ARG A 1 92 ? -7.958 16.100 15.467 1.00 85.94 92 ARG A CA 1
ATOM 745 C C . ARG A 1 92 ? -9.347 16.258 16.070 1.00 85.94 92 ARG A C 1
ATOM 747 O O . ARG A 1 92 ? -9.591 15.705 17.135 1.00 85.94 92 ARG A O 1
ATOM 754 N N . SER A 1 93 ? -10.236 17.006 15.416 1.00 86.19 93 SER A N 1
ATOM 755 C CA . SER A 1 93 ? -11.623 17.157 15.869 1.00 86.19 93 SER A CA 1
ATOM 756 C C . SER A 1 93 ? -12.509 15.968 15.499 1.00 86.19 93 SER A C 1
ATOM 758 O O . SER A 1 93 ? -13.611 15.845 16.024 1.00 86.19 93 SER A O 1
ATOM 760 N N . LEU A 1 94 ? -12.072 15.131 14.555 1.00 84.69 94 LEU A N 1
ATOM 761 C CA . LEU A 1 94 ? -12.799 13.933 14.157 1.00 84.69 94 LEU A CA 1
ATOM 762 C C . LEU A 1 94 ? -12.614 12.807 15.169 1.00 84.69 94 LEU A C 1
ATOM 764 O O . LEU A 1 94 ? -11.504 12.533 15.628 1.00 84.69 94 LEU A O 1
ATOM 768 N N . ASP A 1 95 ? -13.716 12.111 15.430 1.00 85.44 95 ASP A N 1
ATOM 769 C CA . ASP A 1 95 ? -13.715 10.920 16.263 1.00 85.44 95 ASP A CA 1
ATOM 770 C C . ASP A 1 95 ? -12.886 9.789 15.626 1.00 85.44 95 ASP A C 1
ATOM 772 O O . ASP A 1 95 ? -12.881 9.595 14.404 1.00 85.44 95 ASP A O 1
ATOM 776 N N . ILE A 1 96 ? -12.170 9.054 16.476 1.00 83.19 96 ILE A N 1
ATOM 777 C CA . ILE A 1 96 ? -11.303 7.937 16.096 1.00 83.19 96 ILE A CA 1
ATOM 778 C C . ILE A 1 96 ? -12.136 6.777 15.543 1.00 83.19 96 ILE A C 1
ATOM 780 O O . ILE A 1 96 ? -11.703 6.110 14.604 1.00 83.19 96 ILE A O 1
ATOM 784 N N . GLU A 1 97 ? -13.332 6.571 16.095 1.00 84.06 97 GLU A N 1
ATOM 785 C CA . GLU A 1 97 ? -14.237 5.465 15.757 1.00 84.06 97 GLU A CA 1
ATOM 786 C C . GLU A 1 97 ? -15.403 5.900 14.861 1.00 84.06 97 GLU A C 1
ATOM 788 O O . GLU A 1 97 ? -16.416 5.209 14.765 1.00 84.06 97 GLU A O 1
ATOM 793 N N . ARG A 1 98 ? -15.265 7.040 14.171 1.00 84.62 98 ARG A N 1
ATOM 794 C CA . ARG A 1 98 ? -16.343 7.590 13.343 1.00 84.62 98 ARG A CA 1
ATOM 795 C C . ARG A 1 98 ? -16.871 6.571 12.328 1.00 84.62 98 ARG A C 1
ATOM 797 O O . ARG A 1 98 ? -16.106 5.922 11.608 1.00 84.62 98 ARG A O 1
ATOM 804 N N . GLU A 1 99 ? -18.189 6.519 12.187 1.00 83.25 99 GLU A N 1
ATOM 805 C CA . GLU A 1 99 ? -18.821 5.720 11.144 1.00 83.25 99 GLU A CA 1
ATOM 806 C C . GLU A 1 99 ? -18.583 6.331 9.756 1.00 83.25 99 GLU A C 1
ATOM 808 O O . GLU A 1 99 ? -18.562 7.553 9.564 1.00 83.25 99 GLU A O 1
ATOM 813 N N . VAL A 1 100 ? -18.401 5.462 8.761 1.00 84.12 100 VAL A N 1
ATOM 814 C CA . VAL A 1 100 ? -18.262 5.850 7.356 1.00 84.12 100 VAL A CA 1
ATOM 815 C C . VAL A 1 100 ? -19.495 5.356 6.597 1.00 84.12 100 VAL A C 1
ATOM 817 O O . VAL A 1 100 ? -19.785 4.160 6.657 1.00 84.12 100 VAL A O 1
ATOM 820 N N . PRO A 1 101 ? -20.217 6.232 5.868 1.00 86.88 101 PRO A N 1
ATOM 821 C CA . PRO A 1 101 ? -21.382 5.825 5.090 1.00 86.88 101 PRO A CA 1
ATOM 822 C C . PRO A 1 101 ? -21.051 4.737 4.063 1.00 86.88 101 PRO A C 1
ATOM 824 O O . PRO A 1 101 ? -20.049 4.828 3.350 1.00 86.88 101 PRO A O 1
ATOM 827 N N . ASP A 1 102 ? -21.920 3.732 3.942 1.00 85.56 102 ASP A N 1
ATOM 828 C CA . ASP A 1 102 ? -21.764 2.677 2.941 1.00 85.56 102 ASP A CA 1
ATOM 829 C C . ASP A 1 102 ? -22.189 3.175 1.551 1.00 85.56 102 ASP A C 1
ATOM 831 O O . ASP A 1 102 ? -23.375 3.274 1.235 1.00 85.56 102 ASP A O 1
ATOM 835 N N . THR A 1 103 ? -21.205 3.489 0.709 1.00 87.12 103 THR A N 1
ATOM 836 C CA . THR A 1 103 ? -21.404 3.940 -0.679 1.00 87.12 103 THR A CA 1
ATOM 837 C C . THR A 1 103 ? -21.387 2.796 -1.696 1.00 87.12 103 THR A C 1
ATOM 839 O O . THR A 1 103 ? -21.443 3.032 -2.906 1.00 87.12 103 THR A O 1
ATOM 842 N N . ARG A 1 104 ? -21.284 1.538 -1.249 1.00 84.25 104 ARG A N 1
ATOM 843 C CA . ARG A 1 104 ? -21.184 0.384 -2.150 1.00 84.25 104 ARG A CA 1
ATOM 844 C C . ARG A 1 104 ? -22.515 0.120 -2.855 1.00 84.25 104 ARG A C 1
ATOM 846 O O . ARG A 1 104 ? -23.598 0.406 -2.349 1.00 84.25 104 ARG A O 1
ATOM 853 N N . SER A 1 105 ? -22.443 -0.518 -4.025 1.00 89.25 105 SER A N 1
ATOM 854 C CA . SER A 1 105 ? -23.639 -1.030 -4.703 1.00 89.25 105 SER A CA 1
ATOM 855 C C . SER A 1 105 ? -24.394 -2.011 -3.804 1.00 89.25 105 SER A C 1
ATOM 857 O O . SER A 1 105 ? -23.788 -2.890 -3.188 1.00 89.25 105 SER A O 1
ATOM 859 N N . LYS A 1 106 ? -25.730 -1.941 -3.811 1.00 93.00 106 LYS A N 1
ATOM 860 C CA . LYS A 1 106 ? -26.604 -2.865 -3.064 1.00 93.00 106 LYS A CA 1
ATOM 861 C C . LYS A 1 106 ? -26.354 -4.338 -3.417 1.00 93.00 106 LYS A C 1
ATOM 863 O O . LYS A 1 106 ? -26.599 -5.214 -2.593 1.00 93.00 106 LYS A O 1
ATOM 868 N N . MET A 1 107 ? -25.812 -4.620 -4.606 1.00 90.44 107 MET A N 1
ATOM 869 C CA . MET A 1 107 ? -25.420 -5.975 -5.012 1.00 90.44 107 MET A CA 1
ATOM 870 C C . MET A 1 107 ? -24.282 -6.554 -4.155 1.00 90.44 107 MET A C 1
ATOM 872 O O . MET A 1 107 ? -24.207 -7.768 -3.983 1.00 90.44 107 MET A O 1
ATOM 876 N N . CYS A 1 108 ? -23.421 -5.714 -3.570 1.00 87.62 108 CYS A N 1
ATOM 877 C CA . CYS A 1 108 ? -22.336 -6.162 -2.693 1.00 87.62 108 CYS A CA 1
ATOM 878 C C . CYS A 1 108 ? -22.858 -6.864 -1.433 1.00 87.62 108 CYS A C 1
ATOM 880 O O . CYS A 1 108 ? -22.204 -7.780 -0.942 1.00 87.62 108 CYS A O 1
ATOM 882 N N . LEU A 1 109 ? -24.048 -6.491 -0.946 1.00 90.62 109 LEU A N 1
ATOM 883 C CA . LEU A 1 109 ? -24.679 -7.113 0.225 1.00 90.62 109 LEU A CA 1
ATOM 884 C C . LEU A 1 109 ? -25.124 -8.559 -0.041 1.00 90.62 109 LEU A C 1
ATOM 886 O O . LEU A 1 109 ? -25.322 -9.330 0.892 1.00 90.62 109 LEU A O 1
ATOM 890 N N . GLN A 1 110 ? -25.271 -8.941 -1.311 1.00 93.88 110 GLN A N 1
ATOM 891 C CA . GLN A 1 110 ? -25.711 -10.277 -1.715 1.00 93.88 110 GLN A CA 1
ATOM 892 C C . GLN A 1 110 ? -24.536 -11.235 -1.969 1.00 93.88 110 GLN A C 1
ATOM 894 O O . GLN A 1 110 ? -24.749 -12.428 -2.199 1.00 93.88 110 GLN A O 1
ATOM 899 N N . LYS A 1 111 ? -23.28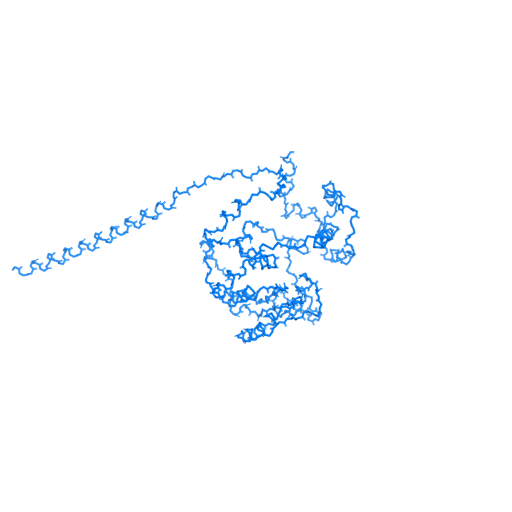7 -10.745 -1.931 1.00 91.62 111 LYS A N 1
ATOM 900 C CA . LYS A 1 111 ? -22.103 -11.581 -2.155 1.00 91.62 111 LYS A CA 1
ATOM 901 C C . LYS A 1 111 ? -21.901 -12.549 -0.993 1.00 91.62 111 LYS A C 1
ATOM 903 O O . LYS A 1 111 ? -21.813 -12.148 0.163 1.00 91.62 111 LYS A O 1
ATOM 908 N N . ARG A 1 112 ? -21.748 -13.831 -1.323 1.00 91.56 112 ARG A N 1
ATOM 909 C CA . ARG A 1 112 ? -21.366 -14.882 -0.374 1.00 91.56 112 ARG A CA 1
ATOM 910 C C . ARG A 1 112 ? -19.894 -15.226 -0.548 1.00 91.56 112 ARG A C 1
ATOM 912 O O . ARG A 1 112 ? -19.406 -15.310 -1.675 1.00 91.56 112 ARG A O 1
ATOM 919 N N . TYR A 1 113 ? -19.211 -15.439 0.569 1.00 87.38 113 TYR A N 1
ATOM 920 C CA . TYR A 1 113 ? -17.804 -15.825 0.611 1.00 87.38 113 TYR A CA 1
ATOM 921 C C . TYR A 1 113 ? -17.665 -17.255 1.147 1.00 87.38 113 TYR A C 1
ATOM 923 O O . TYR A 1 113 ? -18.516 -17.695 1.927 1.00 87.38 113 TYR A O 1
ATOM 931 N N . PRO A 1 114 ? -16.617 -17.996 0.747 1.00 88.25 114 PRO A N 1
ATOM 932 C CA . PRO A 1 114 ? -16.293 -19.279 1.357 1.00 88.25 114 PRO A CA 1
ATOM 933 C C . PRO A 1 114 ? -16.109 -19.152 2.873 1.00 88.25 114 PRO A C 1
ATOM 935 O O . PRO A 1 114 ? -15.570 -18.163 3.356 1.00 88.25 114 PRO A O 1
ATOM 938 N N . VAL A 1 115 ? -16.503 -20.187 3.618 1.00 81.88 115 VAL A N 1
ATOM 939 C CA . VAL A 1 115 ? -16.381 -20.212 5.090 1.00 81.88 115 VAL A CA 1
ATOM 940 C C . VAL A 1 115 ? -14.915 -20.215 5.539 1.00 81.88 115 VAL A C 1
ATOM 942 O O . VAL A 1 115 ? -14.579 -19.693 6.596 1.00 81.88 115 VAL A O 1
ATOM 945 N N . ARG A 1 116 ? -14.027 -20.803 4.731 1.00 84.00 116 ARG A N 1
ATOM 946 C CA . ARG A 1 116 ? -12.592 -20.889 5.010 1.00 84.00 116 ARG A CA 1
ATOM 947 C C . ARG A 1 116 ? -11.843 -19.884 4.144 1.00 84.00 116 ARG A C 1
ATOM 949 O O . ARG A 1 116 ? -11.494 -20.198 3.008 1.00 84.00 116 ARG A O 1
ATOM 956 N N . LEU A 1 117 ? -11.615 -18.691 4.684 1.00 84.06 117 LEU A N 1
ATOM 957 C CA . LEU A 1 117 ? -10.675 -17.720 4.122 1.00 84.06 117 LEU A CA 1
ATOM 958 C C . LEU A 1 117 ? -9.365 -17.745 4.930 1.00 84.06 117 LEU A C 1
ATOM 960 O O . LEU A 1 117 ? -9.397 -18.084 6.117 1.00 84.06 117 LEU A O 1
ATOM 964 N N . PRO A 1 118 ? -8.219 -17.434 4.300 1.00 84.19 118 PRO A N 1
ATOM 965 C CA . PRO A 1 118 ? -6.945 -17.323 5.003 1.00 84.19 118 PRO A CA 1
ATOM 966 C C . PRO A 1 118 ? -6.953 -16.150 5.990 1.00 84.19 118 PRO A C 1
ATOM 968 O O . PRO A 1 118 ? -7.689 -15.177 5.807 1.00 84.19 118 PRO A O 1
ATOM 971 N N . THR A 1 119 ? -6.101 -16.234 7.012 1.00 86.25 119 THR A N 1
ATOM 972 C CA . THR A 1 119 ? -5.802 -15.081 7.864 1.00 86.25 119 THR A CA 1
ATOM 973 C C . THR A 1 119 ? -4.858 -14.124 7.138 1.00 86.25 119 THR A C 1
ATOM 975 O O . THR A 1 119 ? -4.094 -14.527 6.259 1.00 86.25 119 THR A O 1
ATOM 978 N N . ALA A 1 120 ? -4.920 -12.842 7.486 1.00 85.81 120 ALA A N 1
ATOM 979 C CA . ALA A 1 120 ? -4.110 -11.794 6.886 1.00 85.81 120 ALA A CA 1
ATOM 980 C C . ALA A 1 120 ? -3.349 -11.007 7.958 1.00 85.81 120 ALA A C 1
ATOM 982 O O . ALA A 1 120 ? -3.924 -10.604 8.972 1.00 85.81 120 ALA A O 1
ATOM 983 N N . SER A 1 121 ? -2.069 -10.743 7.689 1.00 88.31 121 SER A N 1
ATOM 984 C CA . SER A 1 121 ? -1.281 -9.733 8.400 1.00 88.31 121 SER A CA 1
ATOM 985 C C . SER A 1 121 ? -1.351 -8.417 7.632 1.00 88.31 121 SER A C 1
ATOM 987 O O . SER A 1 121 ? -1.092 -8.381 6.426 1.00 88.31 121 SER A O 1
ATOM 989 N N . ILE A 1 122 ? -1.670 -7.323 8.318 1.00 90.69 122 ILE A N 1
ATOM 990 C CA . ILE A 1 122 ? -1.766 -5.997 7.699 1.00 90.69 122 ILE A CA 1
ATOM 991 C C . ILE A 1 122 ? -0.522 -5.191 8.050 1.00 90.69 122 ILE A C 1
ATOM 993 O O . ILE A 1 122 ? -0.267 -4.927 9.217 1.00 90.69 122 ILE A O 1
ATOM 997 N N . VAL A 1 123 ? 0.245 -4.770 7.044 1.00 90.25 123 VAL A N 1
ATOM 998 C CA . VAL A 1 123 ? 1.456 -3.959 7.237 1.00 90.25 123 VAL A CA 1
ATOM 999 C C . VAL A 1 123 ? 1.163 -2.498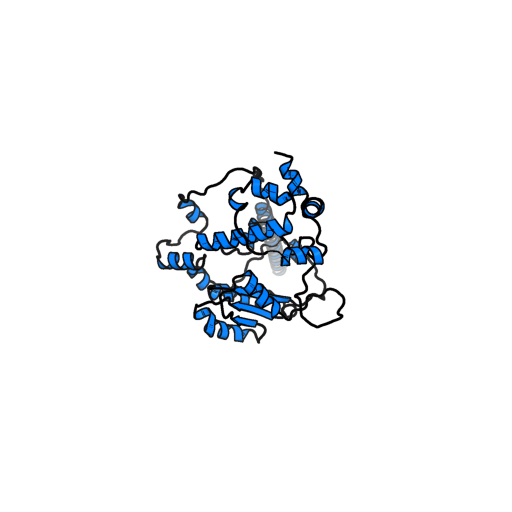 6.902 1.00 90.25 123 VAL A C 1
ATOM 1001 O O . VAL A 1 123 ? 0.850 -2.170 5.756 1.00 90.25 123 VAL A O 1
ATOM 1004 N N . ILE A 1 124 ? 1.316 -1.610 7.882 1.00 91.62 124 ILE A N 1
ATOM 1005 C CA . ILE A 1 124 ? 1.168 -0.161 7.728 1.00 91.62 124 ILE A CA 1
ATOM 1006 C C . ILE A 1 124 ? 2.535 0.482 7.929 1.00 91.62 124 ILE A C 1
ATOM 1008 O O . ILE A 1 124 ? 3.071 0.512 9.033 1.00 91.62 124 ILE A O 1
ATOM 1012 N N . CYS A 1 125 ? 3.105 1.017 6.854 1.00 91.38 125 CYS A N 1
ATOM 1013 C CA . CYS A 1 125 ? 4.338 1.793 6.934 1.00 91.38 125 CYS A CA 1
ATOM 1014 C C . CYS A 1 125 ? 4.015 3.270 7.090 1.00 91.38 125 CYS A C 1
ATOM 1016 O O . CYS A 1 125 ? 3.215 3.799 6.317 1.00 91.38 125 CYS A O 1
ATOM 1018 N N . PHE A 1 126 ? 4.690 3.941 8.016 1.00 90.19 126 PHE A N 1
ATOM 1019 C CA . PHE A 1 126 ? 4.484 5.362 8.259 1.00 90.19 126 PHE A CA 1
ATOM 1020 C C . PHE A 1 126 ? 5.808 6.095 8.484 1.00 90.19 126 PHE A C 1
ATOM 1022 O O . PHE A 1 126 ? 6.819 5.509 8.867 1.00 90.19 126 PHE A O 1
ATOM 1029 N N . TYR A 1 127 ? 5.797 7.390 8.180 1.00 88.06 127 TYR A N 1
ATOM 1030 C CA . TYR A 1 127 ? 6.895 8.318 8.424 1.00 88.06 127 TYR A CA 1
ATOM 1031 C C . TYR A 1 127 ? 6.305 9.703 8.656 1.00 88.06 127 TYR A C 1
ATOM 1033 O O . TYR A 1 127 ? 5.712 10.254 7.729 1.00 88.06 127 TYR A O 1
ATOM 1041 N N . TYR A 1 128 ? 6.483 10.264 9.855 1.00 82.50 128 TYR A N 1
ATOM 1042 C CA . TYR A 1 128 ? 5.911 11.569 10.232 1.00 82.50 128 TYR A CA 1
ATOM 1043 C C . TYR A 1 128 ? 4.401 11.670 9.937 1.00 82.50 128 TYR A C 1
ATOM 1045 O O . TYR A 1 128 ? 3.908 12.716 9.511 1.00 82.50 128 TYR A O 1
ATOM 1053 N N . GLU A 1 129 ? 3.667 10.578 10.152 1.00 84.25 129 GLU A N 1
ATOM 1054 C CA . GLU A 1 129 ? 2.207 10.592 10.064 1.00 84.25 129 GLU A CA 1
ATOM 1055 C C . GLU A 1 129 ? 1.621 11.313 11.288 1.00 84.25 129 GLU A C 1
ATOM 1057 O O . GLU A 1 129 ? 2.189 11.291 12.377 1.00 84.25 129 GLU A O 1
ATOM 1062 N N . GLU A 1 130 ? 0.485 11.981 11.127 1.00 86.50 130 GLU A N 1
ATOM 1063 C CA . GLU A 1 130 ? -0.217 12.574 12.265 1.00 86.50 130 GLU A CA 1
ATOM 1064 C C . GLU A 1 130 ? -0.879 11.472 13.111 1.00 86.50 130 GLU A C 1
ATOM 1066 O O . GLU A 1 130 ? -1.418 10.508 12.562 1.00 86.50 130 GLU A O 1
ATOM 1071 N N . PHE A 1 131 ? -0.824 11.605 14.441 1.00 88.88 131 PHE A N 1
ATOM 1072 C CA . PHE A 1 131 ? -1.241 10.558 15.377 1.00 88.88 131 PHE A CA 1
ATOM 1073 C C . PHE A 1 131 ? -2.702 10.135 15.176 1.00 88.88 131 PHE A C 1
ATOM 1075 O O . PHE A 1 131 ? -2.953 8.943 14.992 1.00 88.88 131 PHE A O 1
ATOM 1082 N N . ASN A 1 132 ? -3.656 11.076 15.146 1.00 88.31 132 ASN A N 1
ATOM 1083 C CA . ASN A 1 132 ? -5.071 10.731 14.979 1.00 88.31 132 ASN A CA 1
ATOM 1084 C C . ASN A 1 132 ? -5.311 10.049 13.633 1.00 88.31 132 ASN A C 1
ATOM 1086 O O . ASN A 1 132 ? -6.040 9.066 13.562 1.00 88.31 132 ASN A O 1
ATOM 1090 N N . ALA A 1 133 ? -4.657 10.515 12.572 1.00 87.12 133 ALA A N 1
ATOM 1091 C CA . ALA A 1 133 ? -4.810 9.934 11.247 1.00 87.12 133 ALA A CA 1
ATOM 1092 C C . ALA A 1 133 ? -4.257 8.494 11.152 1.00 87.12 133 ALA A C 1
ATOM 1094 O O . ALA A 1 133 ? -4.852 7.641 10.481 1.00 87.12 133 ALA A O 1
ATOM 1095 N N . LEU A 1 134 ? -3.132 8.204 11.817 1.00 89.50 134 LEU A N 1
ATOM 1096 C CA . LEU A 1 134 ? -2.591 6.846 11.928 1.00 89.50 134 LEU A CA 1
ATOM 1097 C C . LEU A 1 134 ? -3.517 5.966 12.773 1.00 89.50 134 LEU A C 1
ATOM 1099 O O . LEU A 1 134 ? -3.879 4.864 12.360 1.00 89.50 134 LEU A O 1
ATOM 1103 N N . PHE A 1 135 ? -3.935 6.466 13.932 1.00 90.44 135 PHE A N 1
ATOM 1104 C CA . PHE A 1 135 ? -4.725 5.700 14.884 1.00 90.44 135 PHE A CA 1
ATOM 1105 C C . PHE A 1 135 ? -6.151 5.427 14.385 1.00 90.44 135 PHE A C 1
ATOM 1107 O O . PHE A 1 135 ? -6.646 4.319 14.550 1.00 90.44 135 PHE A O 1
ATOM 1114 N N . GLN A 1 136 ? -6.769 6.363 13.658 1.00 89.38 136 GLN A N 1
ATOM 1115 C CA . GLN A 1 136 ? -8.020 6.135 12.922 1.00 89.38 136 GLN A CA 1
ATOM 1116 C C . GLN A 1 136 ? -7.887 4.985 11.918 1.00 89.38 136 GLN A C 1
ATOM 1118 O O . GLN A 1 136 ? -8.804 4.183 11.773 1.00 89.38 136 GLN A O 1
ATOM 1123 N N . THR A 1 137 ? -6.739 4.864 11.242 1.00 90.94 137 THR A N 1
ATOM 1124 C CA . THR A 1 137 ? -6.495 3.752 10.308 1.00 90.94 137 THR A CA 1
ATOM 1125 C C . THR A 1 137 ? -6.445 2.420 11.059 1.00 90.94 137 THR A C 1
ATOM 1127 O O . THR A 1 137 ? -7.083 1.453 10.648 1.00 90.94 137 THR A O 1
ATOM 1130 N N . VAL A 1 138 ? -5.721 2.378 12.180 1.00 91.38 138 VAL A N 1
ATOM 1131 C CA . VAL A 1 138 ? -5.611 1.186 13.034 1.00 91.38 138 VAL A CA 1
ATOM 1132 C C . VAL A 1 138 ? -6.969 0.788 13.619 1.00 91.38 138 VAL A C 1
ATOM 1134 O O . VAL A 1 138 ? -7.360 -0.372 13.506 1.00 91.38 138 VAL A O 1
ATOM 1137 N N . SER A 1 139 ? -7.711 1.748 14.175 1.00 90.25 139 SER A N 1
ATOM 1138 C CA . SER A 1 139 ? -9.042 1.528 14.751 1.00 90.25 139 SER A CA 1
ATOM 1139 C C . SER A 1 139 ? -10.048 1.059 13.696 1.00 90.25 139 SER A C 1
ATOM 1141 O O . SER A 1 139 ? -10.753 0.073 13.897 1.00 90.25 139 SER A O 1
ATOM 1143 N N . SER A 1 140 ? -10.039 1.673 12.508 1.00 90.31 140 SER A N 1
ATOM 1144 C CA . SER A 1 140 ? -10.870 1.253 11.375 1.00 90.31 140 SER A CA 1
ATOM 1145 C C . SER A 1 140 ? -10.618 -0.208 10.989 1.00 90.31 140 SER A C 1
ATOM 1147 O O . SER A 1 140 ? -11.564 -0.976 10.827 1.00 90.31 140 SER A O 1
ATOM 1149 N N . ILE A 1 141 ? -9.351 -0.626 10.904 1.00 91.06 141 ILE A N 1
ATOM 1150 C CA . ILE A 1 141 ? -8.997 -2.024 10.625 1.00 91.06 141 ILE A CA 1
ATOM 1151 C C . ILE A 1 141 ? -9.502 -2.944 11.735 1.00 91.06 141 ILE A C 1
ATOM 1153 O O . ILE A 1 141 ? -10.086 -3.984 11.434 1.00 91.06 141 ILE A O 1
ATOM 1157 N N . TRP A 1 142 ? -9.284 -2.572 12.995 1.00 90.88 142 TRP A N 1
ATOM 1158 C CA . TRP A 1 142 ? -9.689 -3.376 14.142 1.00 90.88 142 TRP A CA 1
ATOM 1159 C C . TRP A 1 142 ? -11.206 -3.590 14.204 1.00 90.88 142 TRP A C 1
ATOM 1161 O O . TRP A 1 142 ? -11.651 -4.720 14.392 1.00 90.88 142 TRP A O 1
ATOM 1171 N N . ASN A 1 143 ? -11.985 -2.529 13.981 1.00 89.94 143 ASN A N 1
ATOM 1172 C CA . ASN A 1 143 ? -13.442 -2.542 14.113 1.00 89.94 143 ASN A CA 1
ATOM 1173 C C . ASN A 1 143 ? -14.156 -3.125 12.885 1.00 89.94 143 ASN A C 1
ATOM 1175 O O . ASN A 1 143 ? -15.202 -3.757 13.019 1.00 89.94 143 ASN A O 1
ATOM 1179 N N . LEU A 1 144 ? -13.608 -2.933 11.680 1.00 89.75 144 LEU A N 1
ATOM 1180 C CA . LEU A 1 144 ? -14.252 -3.366 10.433 1.00 89.75 144 LEU A CA 1
ATOM 1181 C C . LEU A 1 144 ? -13.767 -4.735 9.932 1.00 89.75 144 LEU A C 1
ATOM 1183 O O . LEU A 1 144 ? -14.348 -5.276 8.988 1.00 89.75 144 LEU A O 1
ATOM 1187 N N . THR A 1 145 ? -12.727 -5.313 10.542 1.00 90.06 145 THR A N 1
ATOM 1188 C CA . THR A 1 145 ? -12.195 -6.626 10.150 1.00 90.06 145 THR A CA 1
ATOM 1189 C C . THR A 1 145 ? -12.619 -7.702 11.146 1.00 90.06 145 THR A C 1
ATOM 1191 O O . THR A 1 145 ? -12.281 -7.606 12.325 1.00 90.06 145 THR A O 1
ATOM 1194 N N . PRO A 1 146 ? -13.278 -8.791 10.705 1.00 91.00 146 PRO A N 1
ATOM 1195 C CA . PRO A 1 146 ? -13.578 -9.903 11.596 1.00 91.00 146 PRO A CA 1
ATOM 1196 C C . PRO A 1 146 ? -12.301 -10.477 12.235 1.00 91.00 146 PRO A C 1
ATOM 1198 O O . PRO A 1 146 ? -11.375 -10.890 11.535 1.00 91.00 146 PRO A O 1
ATOM 1201 N N . HIS A 1 147 ? -12.252 -10.535 13.572 1.00 89.88 147 HIS A N 1
ATOM 1202 C CA . HIS A 1 147 ? -11.025 -10.850 14.322 1.00 89.88 147 HIS A CA 1
ATOM 1203 C C . HIS A 1 147 ? -10.402 -12.218 14.015 1.00 89.88 147 HIS A C 1
ATOM 1205 O O . HIS A 1 147 ? -9.213 -12.406 14.265 1.00 89.88 147 HIS A O 1
ATOM 1211 N N . TYR A 1 148 ? -11.183 -13.164 13.493 1.00 88.69 148 TYR A N 1
ATOM 1212 C CA . TYR A 1 148 ? -10.709 -14.492 13.100 1.00 88.69 148 TYR A CA 1
ATOM 1213 C C . TYR A 1 148 ? -9.978 -14.503 11.747 1.00 88.69 148 TYR A C 1
ATOM 1215 O O . TYR A 1 148 ? -9.285 -15.470 11.452 1.00 88.69 148 TYR A O 1
ATOM 1223 N N . PHE A 1 149 ? -10.093 -13.441 10.941 1.00 88.88 149 PHE A N 1
ATOM 1224 C CA . PHE A 1 149 ? -9.290 -13.247 9.728 1.00 88.88 149 PHE A CA 1
ATOM 1225 C C . PHE A 1 149 ? -8.086 -12.333 9.949 1.00 88.88 149 PHE A C 1
ATOM 1227 O O . PHE A 1 149 ? -7.124 -12.402 9.188 1.00 88.88 149 PHE A O 1
ATOM 1234 N N . LEU A 1 150 ? -8.121 -11.484 10.974 1.00 90.12 150 LEU A N 1
ATOM 1235 C CA . LEU A 1 150 ? -7.014 -10.594 11.300 1.00 90.12 150 LEU A CA 1
ATOM 1236 C C . LEU A 1 150 ? -5.972 -11.334 12.144 1.00 90.12 150 LEU A C 1
ATOM 1238 O O . LEU A 1 150 ? -6.175 -11.520 13.346 1.00 90.12 150 LEU A O 1
ATOM 1242 N N . GLU A 1 151 ? -4.861 -11.730 11.526 1.00 90.75 151 GLU A N 1
ATOM 1243 C CA . GLU A 1 151 ? -3.742 -12.359 12.237 1.00 90.75 151 GLU A CA 1
ATOM 1244 C C . GLU A 1 151 ? -3.077 -11.333 13.161 1.00 90.75 151 GLU A C 1
ATOM 1246 O O . GLU A 1 151 ? -3.031 -11.502 14.377 1.00 90.75 151 GLU A O 1
ATOM 1251 N N . GLU A 1 152 ? -2.625 -10.227 12.573 1.00 91.88 152 GLU A N 1
ATOM 1252 C CA . GLU A 1 152 ? -1.895 -9.160 13.254 1.00 91.88 152 GLU A CA 1
ATOM 1253 C C . GLU A 1 152 ? -1.887 -7.873 12.415 1.00 91.88 152 GLU A C 1
ATOM 1255 O O . GLU A 1 152 ? -2.083 -7.894 11.194 1.00 91.88 152 GLU A O 1
ATOM 1260 N N . ILE A 1 153 ? -1.598 -6.750 13.071 1.00 93.38 153 ILE A N 1
ATOM 1261 C CA . ILE A 1 153 ? -1.295 -5.470 12.425 1.00 93.38 153 ILE A CA 1
ATOM 1262 C C . ILE A 1 153 ? 0.166 -5.133 12.724 1.00 93.38 153 ILE A C 1
ATOM 1264 O O . ILE A 1 153 ? 0.581 -5.105 13.878 1.00 93.38 153 ILE A O 1
ATOM 1268 N N . ILE A 1 154 ? 0.955 -4.862 11.691 1.00 93.38 154 ILE A N 1
ATOM 1269 C CA . ILE A 1 154 ? 2.370 -4.517 11.796 1.00 93.38 154 ILE A CA 1
ATOM 1270 C C . ILE A 1 154 ? 2.538 -3.054 11.413 1.00 93.38 154 ILE A C 1
ATOM 1272 O O . ILE A 1 154 ? 2.382 -2.678 10.251 1.00 93.38 154 ILE A O 1
ATOM 1276 N N . LEU A 1 155 ? 2.888 -2.231 12.392 1.00 94.69 155 LEU A N 1
ATOM 1277 C CA . LEU A 1 155 ? 3.210 -0.825 12.211 1.00 94.69 155 LEU A CA 1
ATOM 1278 C C . LEU A 1 155 ? 4.718 -0.688 11.993 1.00 94.69 155 LEU A C 1
ATOM 1280 O O . LEU A 1 155 ? 5.507 -0.909 12.904 1.00 94.69 155 LEU A O 1
ATOM 1284 N N . ALA A 1 156 ? 5.131 -0.343 10.777 1.00 94.00 156 ALA A N 1
ATOM 1285 C CA . ALA A 1 156 ? 6.533 -0.154 10.417 1.00 94.00 156 ALA A CA 1
ATOM 1286 C C . ALA A 1 156 ? 6.868 1.343 10.360 1.00 94.00 156 ALA A C 1
ATOM 1288 O O . ALA A 1 156 ? 6.570 2.023 9.373 1.00 94.00 156 ALA A O 1
ATOM 1289 N N . ASP A 1 157 ? 7.493 1.843 11.422 1.00 93.69 157 ASP A N 1
ATOM 1290 C CA . ASP A 1 157 ? 7.980 3.214 11.528 1.00 93.69 157 ASP A CA 1
ATOM 1291 C C . ASP A 1 157 ? 9.303 3.377 10.779 1.00 93.69 157 ASP A C 1
ATOM 1293 O O . ASP A 1 157 ? 10.340 2.815 11.149 1.00 93.69 157 ASP A O 1
ATOM 1297 N N . ASP A 1 158 ? 9.282 4.189 9.732 1.00 92.31 158 ASP A N 1
ATOM 1298 C CA . ASP A 1 158 ? 10.433 4.458 8.885 1.00 92.31 158 ASP A CA 1
ATOM 1299 C C . ASP A 1 158 ? 11.263 5.644 9.405 1.00 92.31 158 ASP A C 1
ATOM 1301 O O . ASP A 1 158 ? 11.555 6.572 8.655 1.00 92.31 158 ASP A O 1
ATOM 1305 N N . MET A 1 159 ? 11.657 5.608 10.683 1.00 89.75 159 MET A N 1
ATOM 1306 C CA . MET A 1 159 ? 12.448 6.646 11.369 1.00 89.75 159 MET A CA 1
ATOM 1307 C C . MET A 1 159 ? 11.687 7.976 11.557 1.00 89.75 159 MET A C 1
ATOM 1309 O O . MET A 1 159 ? 12.136 9.039 11.124 1.00 89.75 159 MET A O 1
ATOM 1313 N N . SER A 1 160 ? 10.517 7.933 12.195 1.00 85.12 160 SER A N 1
ATOM 1314 C CA . SER A 1 160 ? 9.791 9.140 12.603 1.00 85.12 160 SER A CA 1
ATOM 1315 C C . SER A 1 160 ? 10.440 9.807 13.820 1.00 85.12 160 SER A C 1
ATOM 1317 O O . SER A 1 160 ? 10.776 9.155 14.806 1.00 85.12 160 SER A O 1
ATOM 1319 N N . GLU A 1 161 ? 10.576 11.133 13.781 1.00 80.12 161 GLU A N 1
ATOM 1320 C CA . GLU A 1 161 ? 11.158 11.907 14.892 1.00 80.12 161 GLU A CA 1
ATOM 1321 C C . GLU A 1 161 ? 10.106 12.481 15.854 1.00 80.12 161 GLU A C 1
ATOM 1323 O O . GLU A 1 161 ? 10.469 13.023 16.890 1.00 80.12 161 GLU A O 1
ATOM 1328 N N . VAL A 1 162 ? 8.814 12.374 15.528 1.00 75.69 162 VAL A N 1
ATOM 1329 C CA . VAL A 1 162 ? 7.715 12.977 16.300 1.00 75.69 162 VAL A CA 1
ATOM 1330 C C . VAL A 1 162 ? 7.468 12.201 17.597 1.00 75.69 162 VAL A C 1
ATOM 1332 O O . VAL A 1 162 ? 7.251 10.991 17.550 1.00 75.69 162 VAL A O 1
ATOM 1335 N N . ASP A 1 163 ? 7.438 12.902 18.731 1.00 72.19 163 ASP A N 1
ATOM 1336 C CA . ASP A 1 163 ? 7.313 12.288 20.063 1.00 72.19 163 ASP A CA 1
ATOM 1337 C C . ASP A 1 163 ? 5.972 11.569 20.279 1.00 72.19 163 ASP A C 1
ATOM 1339 O O . ASP A 1 163 ? 5.947 10.463 20.815 1.00 72.19 163 ASP A O 1
ATOM 1343 N N . ASP A 1 164 ? 4.870 12.112 19.747 1.00 80.12 164 ASP A N 1
ATOM 1344 C CA . ASP A 1 164 ? 3.542 11.474 19.797 1.00 80.12 164 ASP A CA 1
ATOM 1345 C C . ASP A 1 164 ? 3.498 10.096 19.112 1.00 80.12 164 ASP A C 1
ATOM 1347 O O . ASP A 1 164 ? 2.644 9.268 19.424 1.00 80.12 164 ASP A O 1
ATOM 1351 N N . LEU A 1 165 ? 4.406 9.833 18.167 1.00 80.69 165 LEU A N 1
ATOM 1352 C CA . LEU A 1 165 ? 4.496 8.545 17.483 1.00 80.69 165 LEU A CA 1
ATOM 1353 C C . LEU A 1 165 ? 5.362 7.534 18.233 1.00 80.69 165 LEU A C 1
ATOM 1355 O O . LEU A 1 165 ? 5.547 6.439 17.711 1.00 80.69 165 LEU A O 1
ATOM 1359 N N . LYS A 1 166 ? 5.906 7.876 19.404 1.00 84.25 166 LYS A N 1
ATOM 1360 C CA . LYS A 1 166 ? 6.723 6.991 20.243 1.00 84.25 166 LYS A CA 1
ATOM 1361 C C . LYS A 1 166 ? 5.901 6.523 21.441 1.00 84.25 166 LYS A C 1
ATOM 1363 O O . LYS A 1 166 ? 4.995 5.719 21.258 1.00 84.25 166 LYS A O 1
ATOM 1368 N N . GLU A 1 167 ? 6.155 7.078 22.624 1.00 84.19 167 GLU A N 1
ATOM 1369 C CA . GLU A 1 167 ? 5.580 6.626 23.897 1.00 84.19 167 GLU A CA 1
ATOM 1370 C C . GLU A 1 167 ? 4.051 6.664 23.897 1.00 84.19 167 GLU A C 1
ATOM 1372 O O . GLU A 1 167 ? 3.401 5.698 24.289 1.00 84.19 167 GLU A O 1
ATOM 1377 N N . LYS A 1 168 ? 3.465 7.753 23.388 1.00 88.31 168 LYS A N 1
ATOM 1378 C CA . LYS A 1 168 ? 2.009 7.895 23.294 1.00 88.31 168 LYS A CA 1
ATOM 1379 C C . LYS A 1 168 ? 1.396 6.828 22.389 1.00 88.31 168 LYS A C 1
ATOM 1381 O O . LYS A 1 168 ? 0.395 6.219 22.758 1.00 88.31 168 LYS A O 1
ATOM 1386 N N . LEU A 1 169 ? 1.981 6.595 21.213 1.00 88.75 169 LEU A N 1
ATOM 1387 C CA . LEU A 1 169 ? 1.515 5.543 20.315 1.00 88.75 169 LEU A CA 1
ATOM 1388 C C . LEU A 1 169 ? 1.630 4.176 20.981 1.00 88.75 169 LEU A C 1
ATOM 1390 O O . LEU A 1 169 ? 0.635 3.464 21.025 1.00 88.75 169 LEU A O 1
ATOM 1394 N N . ASP A 1 170 ? 2.792 3.848 21.537 1.00 86.44 170 ASP A N 1
ATOM 1395 C CA . ASP A 1 170 ? 3.036 2.551 22.162 1.00 86.44 170 ASP A CA 1
ATOM 1396 C C . ASP A 1 170 ? 2.010 2.277 23.284 1.00 86.44 170 ASP A C 1
ATOM 1398 O O . ASP A 1 170 ? 1.395 1.213 23.283 1.00 86.44 170 ASP A O 1
ATOM 1402 N N . TYR A 1 171 ? 1.703 3.274 24.126 1.00 87.44 171 TYR A N 1
ATOM 1403 C CA . TYR A 1 171 ? 0.652 3.190 25.151 1.00 87.44 171 TYR A CA 1
ATOM 1404 C C . TYR A 1 171 ? -0.734 2.870 24.571 1.00 87.44 171 TYR A C 1
ATOM 1406 O O . TYR A 1 171 ? -1.423 1.960 25.031 1.00 87.44 171 TYR A O 1
ATOM 1414 N N . HIS A 1 172 ? -1.160 3.584 23.527 1.00 86.50 172 HIS A N 1
ATOM 1415 C CA . HIS A 1 172 ? -2.463 3.326 22.910 1.00 86.50 172 HIS A CA 1
ATOM 1416 C C . HIS A 1 172 ? -2.532 1.952 22.222 1.00 86.50 172 HIS A C 1
ATOM 1418 O O . HIS A 1 172 ? -3.612 1.367 22.123 1.00 86.50 172 HIS A O 1
ATOM 1424 N N . LEU A 1 173 ? -1.399 1.413 21.761 1.00 87.50 173 LEU A N 1
ATOM 1425 C CA . LEU A 1 173 ? -1.348 0.100 21.118 1.00 87.50 173 LEU A CA 1
ATOM 1426 C C . LEU A 1 173 ? -1.506 -1.067 22.104 1.00 87.50 173 LEU A C 1
ATOM 1428 O O . LEU A 1 173 ? -1.994 -2.126 21.701 1.00 87.50 173 LEU A O 1
ATOM 1432 N N . GLU A 1 174 ? -1.184 -0.878 23.388 1.00 84.56 174 GLU A N 1
ATOM 1433 C CA . GLU A 1 174 ? -1.387 -1.897 24.434 1.00 84.56 174 GLU A CA 1
ATOM 1434 C C . GLU A 1 174 ? -2.860 -2.323 24.564 1.00 84.56 174 GLU A C 1
ATOM 1436 O O . GLU A 1 174 ? -3.158 -3.457 24.942 1.00 84.56 174 GLU A O 1
ATOM 1441 N N . THR A 1 175 ? -3.793 -1.456 24.157 1.00 84.94 175 THR A N 1
ATOM 1442 C CA . THR A 1 175 ? -5.241 -1.719 24.213 1.00 84.94 175 THR A CA 1
ATOM 1443 C C . THR A 1 175 ? -5.678 -2.849 23.265 1.00 84.94 175 THR A C 1
ATOM 1445 O O . THR A 1 175 ? -6.701 -3.493 23.490 1.00 84.94 175 THR A O 1
ATOM 1448 N N . PHE A 1 176 ? -4.892 -3.171 22.232 1.00 84.06 176 PHE A N 1
ATOM 1449 C CA . PHE A 1 176 ? -5.258 -4.146 21.192 1.00 84.06 176 PHE A CA 1
ATOM 1450 C C . PHE A 1 176 ? -4.809 -5.587 21.488 1.00 84.06 176 PHE A C 1
ATOM 1452 O O . PHE A 1 176 ? -4.578 -6.379 20.568 1.00 84.06 176 PHE A O 1
ATOM 1459 N N . LEU A 1 177 ? -4.676 -5.941 22.772 1.00 81.19 177 LEU A N 1
ATOM 1460 C CA . LEU A 1 177 ? -4.438 -7.312 23.253 1.00 81.19 177 LEU A CA 1
ATOM 1461 C C . LEU A 1 177 ? -3.246 -8.019 22.572 1.00 81.19 177 LEU A C 1
ATOM 1463 O O . LEU A 1 177 ? -3.280 -9.224 22.326 1.00 81.19 177 LEU A O 1
ATOM 1467 N N . GLY A 1 178 ? -2.200 -7.267 22.217 1.00 82.00 178 GLY A N 1
ATOM 1468 C CA . GLY A 1 178 ? -0.982 -7.809 21.604 1.00 82.00 178 GLY A CA 1
ATOM 1469 C C . GLY A 1 178 ? -1.104 -8.240 20.135 1.00 82.00 178 GLY A C 1
ATOM 1470 O O . GLY A 1 178 ? -0.150 -8.795 19.593 1.00 82.00 178 GLY A O 1
ATOM 1471 N N . LYS A 1 179 ? -2.228 -7.965 19.454 1.00 88.94 179 LYS A N 1
ATOM 1472 C CA . LYS A 1 179 ? -2.362 -8.201 18.000 1.00 88.94 179 LYS A CA 1
ATOM 1473 C C . LYS A 1 179 ? -1.625 -7.175 17.140 1.00 88.94 179 LYS A C 1
ATOM 1475 O O . LYS A 1 179 ? -1.511 -7.368 15.928 1.00 88.94 179 LYS A O 1
ATOM 1480 N N . ILE A 1 180 ? -1.148 -6.086 17.737 1.00 92.88 180 ILE A N 1
ATOM 1481 C CA . ILE A 1 180 ? -0.394 -5.054 17.032 1.00 92.88 180 ILE A CA 1
ATOM 1482 C C . ILE A 1 180 ? 1.081 -5.156 17.398 1.00 92.88 180 ILE A C 1
ATOM 1484 O O . ILE A 1 180 ? 1.444 -5.163 18.571 1.00 92.88 180 ILE A O 1
ATOM 1488 N N . LYS A 1 181 ? 1.932 -5.208 16.374 1.00 92.06 181 LYS A N 1
ATOM 1489 C CA . LYS A 1 181 ? 3.389 -5.188 16.492 1.00 92.06 181 LYS A CA 1
ATOM 1490 C C . LYS A 1 181 ? 3.919 -3.897 15.903 1.00 92.06 181 LYS A C 1
ATOM 1492 O O . LYS A 1 181 ? 3.498 -3.495 14.820 1.00 92.06 181 LYS A O 1
ATOM 1497 N N . ILE A 1 182 ? 4.884 -3.284 16.577 1.00 92.38 182 ILE A N 1
ATOM 1498 C CA . ILE A 1 182 ? 5.556 -2.091 16.075 1.00 92.38 182 ILE A CA 1
ATOM 1499 C C . ILE A 1 182 ? 7.027 -2.370 15.779 1.00 92.38 182 ILE A C 1
ATOM 1501 O O . ILE A 1 182 ? 7.747 -2.961 16.580 1.00 92.38 182 ILE A O 1
ATOM 1505 N N . ILE A 1 183 ? 7.469 -1.963 14.593 1.00 92.38 183 ILE A N 1
ATOM 1506 C CA . ILE A 1 183 ? 8.839 -2.103 14.106 1.00 92.38 183 ILE A CA 1
ATOM 1507 C C . ILE A 1 183 ? 9.383 -0.700 13.891 1.00 92.38 183 ILE A C 1
ATOM 1509 O O . ILE A 1 183 ? 8.824 0.067 13.111 1.00 92.38 183 ILE A O 1
ATOM 1513 N N . ARG A 1 184 ? 10.487 -0.369 14.561 1.00 93.06 184 ARG A N 1
ATOM 1514 C CA . ARG A 1 184 ? 11.151 0.933 14.438 1.00 93.06 184 ARG A CA 1
ATOM 1515 C C . ARG A 1 184 ? 12.440 0.791 13.635 1.00 93.06 184 ARG A C 1
ATOM 1517 O O . ARG A 1 184 ? 13.393 0.153 14.087 1.00 93.06 184 ARG A O 1
ATOM 1524 N N . ASN A 1 185 ? 12.488 1.384 12.445 1.00 91.94 185 ASN A N 1
ATOM 1525 C CA . ASN A 1 185 ? 13.695 1.375 11.625 1.00 91.94 185 ASN A CA 1
ATOM 1526 C C . ASN A 1 185 ? 14.760 2.306 12.219 1.00 91.94 185 ASN A C 1
ATOM 1528 O O . ASN A 1 185 ? 14.496 3.463 12.534 1.00 91.94 185 ASN A O 1
ATOM 1532 N N . LYS A 1 186 ? 16.004 1.819 12.297 1.00 91.19 186 LYS A N 1
ATOM 1533 C CA . LYS A 1 186 ? 17.155 2.599 12.796 1.00 91.19 186 LYS A CA 1
ATOM 1534 C C . LYS A 1 186 ? 17.612 3.703 11.837 1.00 91.19 186 LYS A C 1
ATOM 1536 O O . LYS A 1 186 ? 18.358 4.591 12.232 1.00 91.19 186 LYS A O 1
ATOM 1541 N N . LYS A 1 187 ? 17.228 3.608 10.565 1.00 91.50 187 LYS A N 1
ATOM 1542 C CA . LYS A 1 187 ? 17.567 4.565 9.510 1.00 91.50 187 LYS A CA 1
ATOM 1543 C C . LYS A 1 187 ? 16.377 4.748 8.582 1.00 91.50 187 LYS A C 1
ATOM 1545 O O . LYS A 1 187 ? 15.531 3.862 8.489 1.00 91.50 187 LYS A O 1
ATOM 1550 N N . ARG A 1 188 ? 16.359 5.856 7.842 1.00 89.12 188 ARG A N 1
ATOM 1551 C CA . ARG A 1 188 ? 15.330 6.106 6.834 1.00 89.12 188 ARG A CA 1
ATOM 1552 C C . ARG A 1 188 ? 15.509 5.187 5.623 1.00 89.12 188 ARG A C 1
ATOM 1554 O O . ARG A 1 188 ? 16.408 5.386 4.805 1.00 89.12 1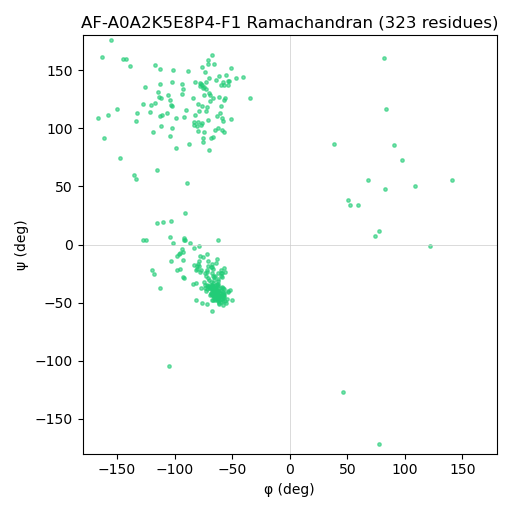88 ARG A O 1
ATOM 1561 N N . GLU A 1 189 ? 14.638 4.193 5.488 1.00 89.62 189 GLU A N 1
ATOM 1562 C CA . GLU A 1 189 ? 14.672 3.207 4.405 1.00 89.62 189 GLU A CA 1
ATOM 1563 C C . GLU A 1 189 ? 13.804 3.626 3.209 1.00 89.62 189 GLU A C 1
ATOM 1565 O O . GLU A 1 189 ? 14.096 3.292 2.054 1.00 89.62 189 GLU A O 1
ATOM 1570 N N . GLY A 1 190 ? 12.756 4.404 3.448 1.00 84.81 190 GLY A N 1
ATOM 1571 C CA . GLY A 1 190 ? 11.768 4.757 2.441 1.00 84.81 190 GLY A CA 1
ATOM 1572 C C . GLY A 1 190 ? 10.713 3.666 2.254 1.00 84.81 190 GLY A C 1
ATOM 1573 O O . GLY A 1 190 ? 10.907 2.491 2.572 1.00 84.81 190 GLY A O 1
ATOM 1574 N N . LEU A 1 191 ? 9.584 4.067 1.666 1.00 84.06 191 LEU A N 1
ATOM 1575 C CA . LEU A 1 191 ? 8.332 3.304 1.644 1.00 84.06 191 LEU A CA 1
ATOM 1576 C C . LEU A 1 191 ? 8.472 1.840 1.197 1.00 84.06 191 LEU A C 1
ATOM 1578 O O . LEU A 1 191 ? 7.935 0.950 1.847 1.00 84.06 191 LEU A O 1
ATOM 1582 N N . ILE A 1 192 ? 9.179 1.575 0.093 1.00 82.69 192 ILE A N 1
ATOM 1583 C CA . ILE A 1 192 ? 9.297 0.215 -0.464 1.00 82.69 192 ILE A CA 1
ATOM 1584 C C . ILE A 1 192 ? 10.038 -0.707 0.509 1.00 82.69 192 ILE A C 1
ATOM 1586 O O . ILE A 1 192 ? 9.589 -1.817 0.775 1.00 82.69 192 ILE A O 1
ATOM 1590 N N . ARG A 1 193 ? 11.166 -0.246 1.054 1.00 85.88 193 ARG A N 1
ATOM 1591 C CA . ARG A 1 193 ? 11.996 -1.050 1.956 1.00 85.88 193 ARG A CA 1
ATOM 1592 C C . ARG A 1 193 ? 11.337 -1.213 3.320 1.00 85.88 193 ARG A C 1
ATOM 1594 O O . ARG A 1 193 ? 11.318 -2.325 3.828 1.00 85.88 193 ARG A O 1
ATOM 1601 N N . ALA A 1 194 ? 10.710 -0.162 3.849 1.00 88.06 194 ALA A N 1
ATOM 1602 C CA . ALA A 1 194 ? 9.915 -0.254 5.072 1.00 88.06 194 ALA A CA 1
ATOM 1603 C C . ALA A 1 194 ? 8.781 -1.290 4.946 1.00 88.06 194 ALA A C 1
ATOM 1605 O O . ALA A 1 194 ? 8.577 -2.086 5.860 1.00 88.06 194 ALA A O 1
ATOM 1606 N N . ARG A 1 195 ? 8.103 -1.355 3.787 1.00 86.81 195 ARG A N 1
ATOM 1607 C CA . ARG A 1 195 ? 7.088 -2.388 3.506 1.00 86.81 195 ARG A CA 1
ATOM 1608 C C . ARG A 1 195 ? 7.669 -3.789 3.488 1.00 86.81 195 ARG A C 1
ATOM 1610 O O . ARG A 1 195 ? 7.073 -4.684 4.070 1.00 86.81 195 ARG A O 1
ATOM 1617 N N . LEU A 1 196 ? 8.816 -3.983 2.837 1.00 84.56 196 LEU A N 1
ATOM 1618 C CA . LEU A 1 196 ? 9.479 -5.288 2.796 1.00 84.56 196 LEU A CA 1
ATOM 1619 C C . LEU A 1 196 ? 9.945 -5.732 4.187 1.00 84.56 196 LEU A C 1
ATOM 1621 O O . LEU A 1 196 ? 9.786 -6.899 4.525 1.00 84.56 196 LEU A O 1
ATOM 1625 N N . ILE A 1 197 ? 10.450 -4.808 5.009 1.00 88.06 197 ILE A N 1
ATOM 1626 C CA . ILE A 1 197 ? 10.804 -5.084 6.407 1.00 88.06 197 ILE A CA 1
ATOM 1627 C C . ILE A 1 197 ? 9.560 -5.520 7.186 1.00 88.06 197 ILE A C 1
ATOM 1629 O O . ILE A 1 197 ? 9.577 -6.585 7.796 1.00 88.06 197 ILE A O 1
ATOM 1633 N N . GLY A 1 198 ? 8.462 -4.761 7.117 1.00 88.38 198 GLY A N 1
ATOM 1634 C CA . GLY A 1 198 ? 7.215 -5.133 7.790 1.00 88.38 198 GLY A CA 1
ATOM 1635 C C . GLY A 1 198 ? 6.657 -6.476 7.309 1.00 88.38 198 GLY A C 1
ATOM 1636 O O . GLY A 1 198 ? 6.287 -7.314 8.123 1.00 88.38 198 GLY A O 1
ATOM 1637 N N . ALA A 1 199 ? 6.681 -6.729 5.999 1.00 86.81 199 ALA A N 1
ATOM 1638 C CA . ALA A 1 199 ? 6.236 -7.997 5.429 1.00 86.81 199 ALA A CA 1
ATOM 1639 C C . ALA A 1 199 ? 7.136 -9.176 5.832 1.00 86.81 199 ALA A C 1
ATOM 1641 O O . ALA A 1 199 ? 6.634 -10.274 6.035 1.00 86.81 199 ALA A O 1
ATOM 1642 N N . SER A 1 200 ? 8.444 -8.961 6.009 1.00 86.25 200 SER A N 1
ATOM 1643 C CA . SER A 1 200 ? 9.366 -10.012 6.468 1.00 86.25 200 SER A CA 1
ATOM 1644 C C . SER A 1 200 ? 9.119 -10.461 7.914 1.00 86.25 200 SER A C 1
ATOM 1646 O O . SER A 1 200 ? 9.608 -11.510 8.317 1.00 86.25 200 SER A O 1
ATOM 1648 N N . GLN A 1 201 ? 8.375 -9.669 8.691 1.00 87.62 201 GLN A N 1
ATOM 1649 C CA . GLN A 1 201 ? 7.994 -9.967 10.074 1.00 87.62 201 GLN A CA 1
ATOM 1650 C C . GLN A 1 201 ? 6.546 -10.476 10.192 1.00 87.62 201 GLN A C 1
ATOM 1652 O O . GLN A 1 201 ? 6.072 -10.733 11.299 1.00 87.62 201 GLN A O 1
ATOM 1657 N N . ALA A 1 202 ? 5.837 -10.601 9.066 1.00 88.50 202 ALA A N 1
ATOM 1658 C CA . ALA A 1 202 ? 4.465 -11.076 9.029 1.00 88.50 202 ALA A CA 1
ATOM 1659 C C . ALA A 1 202 ? 4.385 -12.602 9.171 1.00 88.50 202 ALA A C 1
ATOM 1661 O O . ALA A 1 202 ? 5.124 -13.349 8.535 1.00 88.50 202 ALA A O 1
ATOM 1662 N N . SER A 1 203 ? 3.442 -13.053 9.992 1.00 83.94 203 SER A N 1
ATOM 1663 C CA . SER A 1 203 ? 3.163 -14.458 10.311 1.00 83.94 203 SER A CA 1
ATOM 1664 C C . SER A 1 203 ? 1.927 -14.999 9.579 1.00 83.94 203 SER A C 1
ATOM 1666 O O . SER A 1 203 ? 1.720 -16.212 9.536 1.00 83.94 203 SER A O 1
ATOM 1668 N N . GLY A 1 204 ? 1.110 -14.113 8.999 1.00 66.81 204 GLY A N 1
ATOM 1669 C CA . GLY A 1 204 ? -0.127 -14.444 8.298 1.00 66.81 204 GLY A CA 1
ATOM 1670 C C . GLY A 1 204 ? 0.111 -15.379 7.118 1.00 66.81 204 GLY A C 1
ATOM 1671 O O . GLY A 1 204 ? 1.064 -15.232 6.350 1.00 66.81 204 GLY A O 1
ATOM 1672 N N . ARG A 1 205 ? -0.760 -16.378 6.983 1.00 56.75 205 ARG A N 1
ATOM 1673 C CA . ARG A 1 205 ? -0.576 -17.469 6.028 1.00 56.75 205 ARG A CA 1
ATOM 1674 C C . ARG A 1 205 ? -1.386 -17.215 4.763 1.00 56.75 205 ARG A C 1
ATOM 1676 O O . ARG A 1 205 ? -2.599 -17.404 4.753 1.00 56.75 205 ARG A O 1
ATOM 1683 N N . ASN A 1 206 ? -0.700 -16.911 3.665 1.00 53.38 206 ASN A N 1
ATOM 1684 C CA . ASN A 1 206 ? -1.288 -17.059 2.336 1.00 53.38 206 ASN A CA 1
ATOM 1685 C C . ASN A 1 206 ? -1.448 -18.564 2.068 1.00 53.38 206 ASN A C 1
ATOM 1687 O O . ASN A 1 206 ? -0.493 -19.323 2.206 1.00 53.38 206 ASN A O 1
ATOM 1691 N N . ILE A 1 207 ? -2.658 -19.030 1.761 1.00 39.59 207 ILE A N 1
ATOM 1692 C CA . ILE A 1 207 ? -2.857 -20.402 1.277 1.00 39.59 207 ILE A CA 1
ATOM 1693 C C . ILE A 1 207 ? -2.757 -20.359 -0.247 1.00 39.59 207 ILE A C 1
ATOM 1695 O O . ILE A 1 207 ? -3.627 -19.776 -0.895 1.00 39.59 207 ILE A O 1
ATOM 1699 N N . PRO A 1 208 ? -1.750 -21.027 -0.817 1.00 41.41 208 PRO A N 1
ATOM 1700 C CA . PRO A 1 208 ? -2.007 -21.947 -1.918 1.00 41.41 208 PRO A CA 1
ATOM 1701 C C . PRO A 1 208 ? -1.626 -23.374 -1.501 1.00 41.41 208 PRO A C 1
ATOM 1703 O O . PRO A 1 208 ? -0.870 -23.586 -0.558 1.00 41.41 208 PRO A O 1
ATOM 1706 N N . GLY A 1 209 ? -2.243 -24.368 -2.135 1.00 38.00 209 GLY A N 1
ATOM 1707 C CA . GLY A 1 209 ? -2.048 -25.779 -1.815 1.00 38.00 209 GLY A CA 1
ATOM 1708 C C . GLY A 1 209 ? -0.579 -26.219 -1.802 1.00 38.00 209 GLY A C 1
ATOM 1709 O O . GLY A 1 209 ? 0.189 -25.869 -2.687 1.00 38.00 209 GLY A O 1
ATOM 1710 N N . ASP A 1 210 ? -0.294 -27.073 -0.822 1.00 35.72 210 ASP A N 1
ATOM 1711 C CA . ASP A 1 210 ? 0.895 -27.905 -0.634 1.00 35.72 210 ASP A CA 1
ATOM 1712 C C . ASP A 1 210 ? 2.137 -27.273 0.025 1.00 35.72 210 ASP A C 1
ATOM 1714 O O . ASP A 1 210 ? 2.773 -26.343 -0.461 1.00 35.72 210 ASP A O 1
ATOM 1718 N N . LYS A 1 211 ? 2.475 -27.826 1.195 1.00 40.94 211 LYS A N 1
ATOM 1719 C CA . LYS A 1 211 ? 3.617 -27.459 2.032 1.00 40.94 211 LYS A CA 1
ATOM 1720 C C . LYS A 1 211 ? 4.603 -28.615 2.027 1.00 40.94 211 LYS A C 1
ATOM 1722 O O . LYS A 1 211 ? 4.482 -29.532 2.837 1.00 40.94 211 LYS A O 1
ATOM 1727 N N . SER A 1 212 ? 5.667 -28.482 1.256 1.00 33.38 212 SER A N 1
ATOM 1728 C CA . SER A 1 212 ? 6.925 -29.139 1.581 1.00 33.38 212 SER A CA 1
ATOM 1729 C C . SER A 1 212 ? 8.036 -28.100 1.584 1.00 33.38 212 SER A C 1
ATOM 1731 O O . SER A 1 212 ? 8.304 -27.479 0.563 1.00 33.38 212 SER A O 1
ATOM 1733 N N . GLN A 1 213 ? 8.699 -27.984 2.739 1.00 35.81 213 GLN A N 1
ATOM 1734 C CA . GLN A 1 213 ? 10.003 -27.346 2.956 1.00 35.81 213 GLN A CA 1
ATOM 1735 C C . GLN A 1 213 ? 10.008 -25.894 3.467 1.00 35.81 213 GLN A C 1
ATOM 1737 O O . GLN A 1 213 ? 10.409 -24.935 2.820 1.00 35.81 213 GLN A O 1
ATOM 1742 N N . SER A 1 214 ? 9.663 -25.774 4.747 1.00 45.12 214 SER A N 1
ATOM 1743 C CA . SER A 1 214 ? 10.026 -24.661 5.621 1.00 45.12 214 SER A CA 1
ATOM 1744 C C . SER A 1 214 ? 11.555 -24.586 5.791 1.00 45.12 214 SER A C 1
ATOM 1746 O O . SER A 1 214 ? 12.120 -25.331 6.591 1.00 45.12 214 SER A O 1
ATOM 1748 N N . ARG A 1 215 ? 12.234 -23.684 5.069 1.00 30.52 215 ARG A N 1
ATOM 1749 C CA . ARG A 1 215 ? 13.514 -23.061 5.476 1.00 30.52 215 ARG A CA 1
ATOM 1750 C C . ARG A 1 215 ? 13.818 -21.850 4.582 1.00 30.52 215 ARG A C 1
ATOM 1752 O O . ARG A 1 215 ? 14.154 -22.018 3.419 1.00 30.52 215 ARG A O 1
ATOM 1759 N N . GLY A 1 216 ? 13.714 -20.650 5.160 1.00 37.88 216 GLY A N 1
ATOM 1760 C CA . GLY A 1 216 ? 13.912 -19.362 4.482 1.00 37.88 216 GLY A CA 1
ATOM 1761 C C . GLY A 1 216 ? 12.605 -18.828 3.899 1.00 37.88 216 GLY A C 1
ATOM 1762 O O . GLY A 1 216 ? 12.294 -19.101 2.750 1.00 37.88 216 GLY A O 1
ATOM 1763 N N . GLN A 1 217 ? 11.806 -18.118 4.703 1.00 36.88 217 GLN A N 1
ATOM 1764 C CA . GLN A 1 217 ? 10.531 -17.551 4.250 1.00 36.88 217 GLN A CA 1
ATOM 1765 C C . GLN A 1 217 ? 10.774 -16.423 3.237 1.00 36.88 217 GLN A C 1
ATOM 1767 O O . GLN A 1 217 ? 10.938 -15.258 3.591 1.00 36.88 217 GLN A O 1
ATOM 1772 N N . GLU A 1 218 ? 10.793 -16.788 1.960 1.00 44.53 218 GLU A N 1
ATOM 1773 C CA . GLU A 1 218 ? 10.451 -15.892 0.865 1.00 44.53 218 GLU A CA 1
ATOM 1774 C C . GLU A 1 218 ? 8.950 -15.585 1.002 1.00 44.53 218 GLU A C 1
ATOM 1776 O O . GLU A 1 218 ? 8.140 -16.498 1.167 1.00 44.53 218 GLU A O 1
ATOM 1781 N N . ILE A 1 219 ? 8.568 -14.305 1.037 1.00 44.91 219 ILE A N 1
ATOM 1782 C CA . ILE A 1 219 ? 7.155 -13.904 1.085 1.00 44.91 219 ILE A CA 1
ATOM 1783 C C . ILE A 1 219 ? 6.485 -14.486 -0.162 1.00 44.91 219 ILE A C 1
ATOM 1785 O O . ILE A 1 219 ? 6.749 -14.030 -1.279 1.00 44.91 219 ILE A O 1
ATOM 1789 N N . GLU A 1 220 ? 5.645 -15.504 0.026 1.00 44.12 220 GLU A N 1
ATOM 1790 C CA . GLU A 1 220 ? 5.018 -16.211 -1.084 1.00 44.12 220 GLU A CA 1
ATOM 1791 C C . GLU A 1 220 ? 4.120 -15.239 -1.851 1.00 44.12 220 GLU A C 1
ATOM 1793 O O . GLU A 1 220 ? 3.127 -14.702 -1.343 1.00 44.12 220 GLU A O 1
ATOM 1798 N N . THR A 1 221 ? 4.559 -14.930 -3.067 1.00 47.50 221 THR A N 1
ATOM 1799 C CA . THR A 1 221 ? 3.983 -13.886 -3.901 1.00 47.50 221 THR A CA 1
ATOM 1800 C C . THR A 1 221 ? 2.783 -14.473 -4.630 1.00 47.50 221 THR A C 1
ATOM 1802 O O . THR A 1 221 ? 2.907 -15.490 -5.308 1.00 47.50 221 THR A O 1
ATOM 1805 N N . ILE A 1 222 ? 1.611 -13.843 -4.520 1.00 47.78 222 ILE A N 1
ATOM 1806 C CA . ILE A 1 222 ? 0.445 -14.264 -5.306 1.00 47.78 222 ILE A CA 1
ATOM 1807 C C . ILE A 1 222 ? 0.795 -14.111 -6.790 1.00 47.78 222 ILE A C 1
ATOM 1809 O O . ILE A 1 222 ? 1.203 -13.029 -7.224 1.00 47.78 222 ILE A O 1
ATOM 1813 N N . LEU A 1 223 ? 0.615 -15.187 -7.562 1.00 43.78 223 LEU A N 1
ATOM 1814 C CA . LEU A 1 223 ? 0.701 -15.175 -9.021 1.00 43.78 223 LEU A CA 1
ATOM 1815 C C . LEU A 1 223 ? -0.327 -14.181 -9.566 1.00 43.78 223 LEU A C 1
ATOM 1817 O O . LEU A 1 223 ? -1.521 -14.462 -9.659 1.00 43.78 223 LEU A O 1
ATOM 1821 N N . SER A 1 224 ? 0.146 -12.982 -9.890 1.00 46.69 224 SER A N 1
ATOM 1822 C CA . SER A 1 224 ? -0.637 -11.997 -10.617 1.00 46.69 224 SER A CA 1
ATOM 1823 C C . SER A 1 224 ? -0.557 -12.321 -12.111 1.00 46.69 224 SER A C 1
ATOM 1825 O O . SER A 1 224 ? 0.530 -12.639 -12.596 1.00 46.69 224 SER A O 1
ATOM 1827 N N . PRO A 1 225 ? -1.657 -12.197 -12.875 1.00 44.03 225 PRO A N 1
ATOM 1828 C CA . PRO A 1 225 ? -1.585 -12.206 -14.337 1.00 44.03 225 PRO A CA 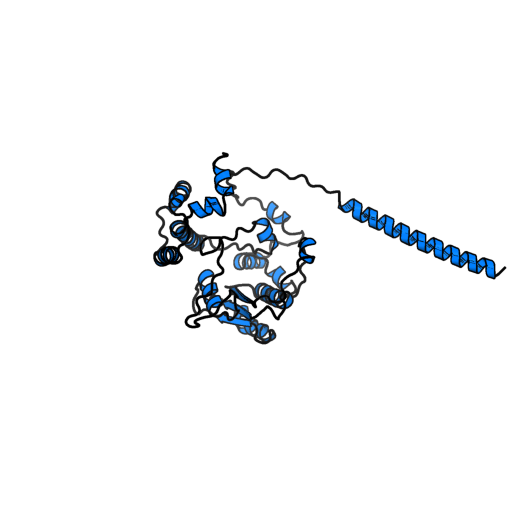1
ATOM 1829 C C . PRO A 1 225 ? -0.774 -11.015 -14.886 1.00 44.03 225 PRO A C 1
ATOM 1831 O O . PRO A 1 225 ? -0.406 -11.005 -16.058 1.00 44.03 225 PRO A O 1
ATOM 1834 N N . ALA A 1 226 ? -0.468 -10.016 -14.050 1.00 51.28 226 ALA A N 1
ATOM 1835 C CA . ALA A 1 226 ? 0.453 -8.938 -14.371 1.00 51.28 226 ALA A CA 1
ATOM 1836 C C . ALA A 1 226 ? 1.904 -9.305 -13.999 1.00 51.28 226 ALA A C 1
ATOM 1838 O O . ALA A 1 226 ? 2.154 -10.036 -13.043 1.00 51.28 226 ALA A O 1
ATOM 1839 N N . MET A 1 227 ? 2.862 -8.754 -14.756 1.00 53.38 227 MET A N 1
ATOM 1840 C CA . MET A 1 227 ? 4.314 -8.876 -14.538 1.00 53.38 227 MET A CA 1
ATOM 1841 C C . MET A 1 227 ? 4.695 -8.783 -13.050 1.00 53.38 227 MET A C 1
ATOM 1843 O O . MET A 1 227 ? 4.071 -8.017 -12.316 1.00 53.38 227 MET A O 1
ATOM 1847 N N . ALA A 1 228 ? 5.708 -9.537 -12.597 1.00 44.31 228 ALA A N 1
ATOM 1848 C CA . ALA A 1 228 ? 6.097 -9.598 -11.182 1.00 44.31 228 ALA A CA 1
ATOM 1849 C C . ALA A 1 228 ? 6.282 -8.181 -10.596 1.00 44.31 228 ALA A C 1
ATOM 1851 O O . ALA A 1 228 ? 7.219 -7.462 -10.942 1.00 44.31 228 ALA A O 1
ATOM 1852 N N . GLY A 1 229 ? 5.341 -7.764 -9.743 1.00 48.28 229 GLY A N 1
ATOM 1853 C CA . GLY A 1 229 ? 5.151 -6.359 -9.359 1.00 48.28 229 GLY A CA 1
ATOM 1854 C C . GLY A 1 229 ? 3.758 -5.789 -9.652 1.00 48.28 229 GLY A C 1
ATOM 1855 O O . GLY A 1 229 ? 3.526 -4.636 -9.307 1.00 48.28 229 GLY A O 1
ATOM 1856 N N . GLY A 1 230 ? 2.854 -6.580 -10.244 1.00 43.28 230 GLY A N 1
ATOM 1857 C CA . GLY A 1 230 ? 1.403 -6.388 -10.291 1.00 43.28 230 GLY A CA 1
ATOM 1858 C C . GLY A 1 230 ? 0.947 -4.941 -10.466 1.00 43.28 230 GLY A C 1
ATOM 1859 O O . GLY A 1 230 ? 0.642 -4.268 -9.484 1.00 43.28 230 GLY A O 1
ATOM 1860 N N . ILE A 1 231 ? 0.840 -4.452 -11.704 1.00 41.06 231 ILE A N 1
ATOM 1861 C CA . ILE A 1 231 ? 0.159 -3.174 -11.947 1.00 41.06 231 ILE A CA 1
ATOM 1862 C C . ILE A 1 231 ? -1.346 -3.425 -11.809 1.00 41.06 231 ILE A C 1
ATOM 1864 O O . ILE A 1 231 ? -1.998 -3.889 -12.739 1.00 41.06 231 ILE A O 1
ATOM 1868 N N . PHE A 1 232 ? -1.900 -3.129 -10.633 1.00 41.78 232 PHE A N 1
ATOM 1869 C CA . PHE A 1 232 ? -3.342 -3.000 -10.462 1.00 41.78 232 PHE A CA 1
ATOM 1870 C C . PHE A 1 232 ? -3.746 -1.582 -10.879 1.00 41.78 232 PHE A C 1
ATOM 1872 O O . PHE A 1 232 ? -3.469 -0.608 -10.176 1.00 41.78 232 PHE A O 1
ATOM 1879 N N . ALA A 1 233 ? -4.359 -1.450 -12.054 1.00 42.81 233 ALA A N 1
ATOM 1880 C CA . ALA A 1 233 ? -4.918 -0.184 -12.504 1.00 42.81 233 ALA A CA 1
ATOM 1881 C C . ALA A 1 233 ? -6.289 0.022 -11.845 1.00 42.81 233 ALA A C 1
ATOM 1883 O O . ALA A 1 233 ? -7.290 -0.562 -12.249 1.00 42.81 233 ALA A O 1
ATOM 1884 N N . ILE A 1 234 ? -6.336 0.858 -10.812 1.00 47.44 234 ILE A N 1
ATOM 1885 C CA . ILE A 1 234 ? -7.588 1.319 -10.207 1.00 47.44 234 ILE A CA 1
ATOM 1886 C C . ILE A 1 234 ? -8.003 2.647 -10.849 1.00 47.44 234 ILE A C 1
ATOM 1888 O O . ILE A 1 234 ? -7.165 3.524 -11.081 1.00 47.44 234 ILE A O 1
ATOM 1892 N N . ARG A 1 235 ? -9.299 2.826 -11.151 1.00 45.78 235 ARG A N 1
ATOM 1893 C CA . ARG A 1 235 ? -9.799 4.117 -11.653 1.00 45.78 235 ARG A CA 1
ATOM 1894 C C . ARG A 1 235 ? -9.446 5.207 -10.649 1.00 45.78 235 ARG A C 1
ATOM 1896 O O . ARG A 1 235 ? -9.818 5.115 -9.485 1.00 45.78 235 ARG A O 1
ATOM 1903 N N . ARG A 1 236 ? -8.784 6.270 -11.112 1.00 45.31 236 ARG A N 1
ATOM 1904 C CA . ARG A 1 236 ? -8.337 7.377 -10.252 1.00 45.31 236 ARG A CA 1
ATOM 1905 C C . ARG A 1 236 ? -9.474 7.981 -9.425 1.00 45.31 236 ARG A C 1
ATOM 1907 O O . ARG A 1 236 ? -9.261 8.282 -8.261 1.00 45.31 236 ARG A O 1
ATOM 1914 N N . HIS A 1 237 ? -10.661 8.140 -10.016 1.00 50.22 237 HIS A N 1
ATOM 1915 C CA . HIS A 1 237 ? -11.839 8.645 -9.304 1.00 50.22 237 HIS A CA 1
ATOM 1916 C C . HIS A 1 237 ? -12.205 7.741 -8.121 1.00 50.22 237 HIS A C 1
ATOM 1918 O O . HIS A 1 237 ? -12.278 8.204 -6.992 1.00 50.22 237 HIS A O 1
ATOM 1924 N N . TYR A 1 238 ? -12.295 6.437 -8.375 1.00 49.47 238 TYR A N 1
ATOM 1925 C CA . TYR A 1 238 ? -12.604 5.432 -7.363 1.00 49.47 238 TYR A CA 1
ATOM 1926 C C . TYR A 1 238 ? -11.505 5.313 -6.291 1.00 49.47 238 TYR A C 1
ATOM 1928 O O . TYR A 1 238 ? -11.789 5.238 -5.104 1.00 49.47 238 TYR A O 1
ATOM 1936 N N . PHE A 1 239 ? -10.228 5.391 -6.673 1.00 51.22 239 PHE A N 1
ATOM 1937 C CA . PHE A 1 239 ? -9.121 5.442 -5.711 1.00 51.22 239 PHE A CA 1
ATOM 1938 C C . PHE A 1 239 ? -9.177 6.685 -4.811 1.00 51.22 239 PHE A C 1
ATOM 1940 O O . PHE A 1 239 ? -8.840 6.608 -3.632 1.00 51.22 239 PHE A O 1
ATOM 1947 N N . ASN A 1 240 ? -9.620 7.825 -5.349 1.00 50.97 240 ASN A N 1
ATOM 1948 C CA . ASN A 1 240 ? -9.812 9.034 -4.555 1.00 50.97 240 ASN A CA 1
ATOM 1949 C C . ASN A 1 240 ? -11.001 8.899 -3.587 1.00 50.97 240 ASN A C 1
ATOM 1951 O O . ASN A 1 240 ? -10.888 9.366 -2.457 1.00 50.97 240 ASN A O 1
ATOM 1955 N N . GLU A 1 241 ? -12.091 8.237 -3.995 1.00 54.66 241 GLU A N 1
ATOM 1956 C CA . GLU A 1 241 ? -13.261 7.952 -3.142 1.00 54.66 241 GLU A CA 1
ATOM 1957 C C . GLU A 1 241 ? -12.924 7.056 -1.941 1.00 54.66 241 GLU A C 1
ATOM 1959 O O . GLU A 1 241 ? -13.503 7.227 -0.874 1.00 54.66 241 GLU A O 1
ATOM 1964 N N . ILE A 1 242 ? -11.947 6.149 -2.077 1.00 52.75 242 ILE A N 1
ATOM 1965 C CA . ILE A 1 242 ? -11.491 5.257 -0.991 1.00 52.75 242 ILE A CA 1
ATOM 1966 C C . ILE A 1 242 ? -10.700 6.018 0.101 1.00 52.75 242 ILE A C 1
ATOM 1968 O O . ILE A 1 242 ? -10.422 5.470 1.164 1.00 52.75 242 ILE A O 1
ATOM 1972 N N . GLY A 1 243 ? -10.381 7.302 -0.112 1.00 50.09 243 GLY A N 1
ATOM 1973 C CA . GLY A 1 243 ? -9.778 8.168 0.909 1.00 50.09 243 GLY A CA 1
ATOM 1974 C C . GLY A 1 243 ? -8.314 8.516 0.645 1.00 50.09 243 GLY A C 1
ATOM 1975 O O . GLY A 1 243 ? -7.459 8.380 1.521 1.00 50.09 243 GLY A O 1
ATOM 1976 N N . HIS A 1 244 ? -7.991 8.985 -0.564 1.00 50.78 244 HIS A N 1
ATOM 1977 C CA . HIS A 1 244 ? -6.627 9.414 -0.873 1.00 50.78 244 HIS A CA 1
ATOM 1978 C C . HIS A 1 244 ? -6.259 10.738 -0.170 1.00 50.78 244 HIS A C 1
ATOM 1980 O O . HIS A 1 244 ? -6.832 11.789 -0.460 1.00 50.78 244 HIS A O 1
ATOM 1986 N N . LYS A 1 245 ? -5.239 10.708 0.702 1.00 52.22 245 LYS A N 1
ATOM 1987 C CA . LYS A 1 245 ? -4.607 11.913 1.271 1.00 52.22 245 LYS A CA 1
ATOM 1988 C C . LYS A 1 245 ? -3.687 12.562 0.231 1.00 52.22 245 LYS A C 1
ATOM 1990 O O . LYS A 1 245 ? -2.725 11.950 -0.234 1.00 52.22 245 LYS A O 1
ATOM 1995 N N . LYS A 1 246 ? -3.970 13.811 -0.139 1.00 46.16 246 LYS A N 1
ATOM 1996 C CA . LYS A 1 246 ? -3.269 14.531 -1.211 1.00 46.16 246 LYS A CA 1
ATOM 1997 C C . LYS A 1 246 ? -2.023 15.242 -0.669 1.00 46.16 246 LYS A C 1
ATOM 1999 O O . LYS A 1 246 ? -2.075 16.415 -0.332 1.00 46.16 246 LYS A O 1
ATOM 2004 N N . GLN A 1 247 ? -0.892 14.544 -0.607 1.00 49.94 247 GLN A N 1
ATOM 2005 C CA . GLN A 1 247 ? 0.362 15.141 -0.131 1.00 49.94 247 GLN A CA 1
ATOM 2006 C C . GLN A 1 247 ? 0.929 16.174 -1.121 1.00 49.94 247 GLN A C 1
ATOM 2008 O O . GLN A 1 247 ? 1.096 15.894 -2.309 1.00 49.94 247 GLN A O 1
ATOM 2013 N N . THR A 1 248 ? 1.280 17.358 -0.617 1.00 46.25 248 THR A N 1
ATOM 2014 C CA . THR A 1 248 ? 1.996 18.408 -1.356 1.00 46.25 248 THR A CA 1
ATOM 2015 C C . THR A 1 248 ? 3.336 18.674 -0.667 1.00 46.25 248 THR A C 1
ATOM 2017 O O . THR A 1 248 ? 3.384 19.402 0.318 1.00 46.25 248 THR A O 1
ATOM 2020 N N . GLY A 1 249 ? 4.426 18.061 -1.147 1.00 45.47 249 GLY A N 1
ATOM 2021 C CA . GLY A 1 249 ? 5.752 18.132 -0.512 1.00 45.47 249 GLY A CA 1
ATOM 2022 C C . GLY A 1 249 ? 6.934 18.159 -1.496 1.00 45.47 249 GLY A C 1
ATOM 2023 O O . GLY A 1 249 ? 6.793 17.788 -2.658 1.00 45.47 249 GLY A O 1
ATOM 2024 N N . LYS A 1 250 ? 8.090 18.646 -1.006 1.00 46.31 250 LYS A N 1
ATOM 2025 C CA . LYS A 1 250 ? 9.319 19.099 -1.711 1.00 46.31 250 LYS A CA 1
ATOM 2026 C C . LYS A 1 250 ? 9.704 18.340 -2.999 1.00 46.31 250 LYS A C 1
ATOM 2028 O O . LYS A 1 250 ? 9.932 17.134 -2.998 1.00 46.31 250 LYS A O 1
ATOM 2033 N N . ALA A 1 251 ? 9.887 19.111 -4.075 1.00 55.78 251 ALA A N 1
ATOM 2034 C CA . ALA A 1 251 ? 9.936 18.630 -5.453 1.00 55.78 251 ALA A CA 1
ATOM 2035 C C . ALA A 1 251 ? 11.243 17.920 -5.881 1.00 55.78 251 ALA A C 1
ATOM 2037 O O . ALA A 1 251 ? 11.175 16.831 -6.432 1.00 55.78 251 ALA A O 1
ATOM 2038 N N . SER A 1 252 ? 12.442 18.468 -5.667 1.00 55.78 252 SER A N 1
ATOM 2039 C CA . SER A 1 252 ? 13.608 18.058 -6.484 1.00 55.78 252 SER A CA 1
ATOM 2040 C C . SER A 1 252 ? 14.163 16.646 -6.207 1.00 55.78 252 SER A C 1
ATOM 2042 O O . SER A 1 252 ? 14.307 15.852 -7.136 1.00 55.78 252 SER A O 1
ATOM 2044 N N . THR A 1 253 ? 14.449 16.286 -4.951 1.00 58.72 253 THR A N 1
ATOM 2045 C CA . THR A 1 253 ? 15.036 14.970 -4.611 1.00 58.72 253 THR A CA 1
ATOM 2046 C C . THR A 1 253 ? 14.038 13.822 -4.786 1.00 58.72 253 THR A C 1
ATOM 2048 O O . THR A 1 253 ? 14.408 12.737 -5.239 1.00 58.72 253 THR A O 1
ATOM 2051 N N . LEU A 1 254 ? 12.758 14.068 -4.483 1.00 60.50 254 LEU A N 1
ATOM 2052 C CA . LEU A 1 254 ? 11.681 13.100 -4.685 1.00 60.50 254 LEU A CA 1
ATOM 2053 C C . LEU A 1 254 ? 11.450 12.836 -6.178 1.00 60.50 254 LEU A C 1
ATOM 2055 O O . LEU A 1 254 ? 11.324 11.678 -6.573 1.00 60.50 254 LEU A O 1
ATOM 2059 N N . ILE A 1 255 ? 11.467 13.884 -7.012 1.00 67.69 255 ILE A N 1
ATOM 2060 C CA . ILE A 1 255 ? 11.355 13.753 -8.472 1.00 67.69 255 ILE A CA 1
ATOM 2061 C C . ILE A 1 255 ? 12.469 12.858 -9.021 1.00 67.69 255 ILE A C 1
ATOM 2063 O O . ILE A 1 255 ? 12.180 11.969 -9.820 1.00 67.69 255 ILE A O 1
ATOM 2067 N N . ASN A 1 256 ? 13.712 13.012 -8.554 1.00 76.19 256 ASN A N 1
ATOM 2068 C CA . ASN A 1 256 ? 14.819 12.163 -9.003 1.00 76.19 256 ASN A CA 1
ATOM 2069 C C . ASN A 1 256 ? 14.626 10.695 -8.598 1.00 76.19 256 ASN A C 1
ATOM 2071 O O . ASN A 1 256 ? 14.742 9.811 -9.443 1.00 76.19 256 ASN A O 1
ATOM 2075 N N . ALA A 1 257 ? 14.272 10.416 -7.339 1.00 78.06 257 ALA A N 1
ATOM 2076 C CA . ALA A 1 257 ? 14.051 9.043 -6.880 1.00 78.06 257 ALA A CA 1
ATOM 2077 C C . ALA A 1 257 ? 12.891 8.356 -7.624 1.00 78.06 257 ALA A C 1
ATOM 2079 O O . ALA A 1 257 ? 13.020 7.207 -8.053 1.00 78.06 257 ALA A O 1
ATOM 2080 N N . VAL A 1 258 ? 11.777 9.068 -7.820 1.00 80.56 258 VAL A N 1
ATOM 2081 C CA . VAL A 1 258 ? 10.619 8.575 -8.581 1.00 80.56 258 VAL A CA 1
ATOM 2082 C C . VAL A 1 258 ? 11.004 8.308 -10.034 1.00 80.56 258 VAL A C 1
ATOM 2084 O O . VAL A 1 258 ? 10.676 7.247 -10.563 1.00 80.56 258 VAL A O 1
ATOM 2087 N N . THR A 1 259 ? 11.751 9.219 -10.658 1.00 84.62 259 THR A N 1
ATOM 2088 C CA . THR A 1 259 ? 12.196 9.070 -12.049 1.00 84.62 259 THR A CA 1
ATOM 2089 C C . THR A 1 259 ? 13.126 7.868 -12.208 1.00 84.62 259 THR A C 1
ATOM 2091 O O . THR A 1 259 ? 12.906 7.049 -13.096 1.00 84.62 259 THR A O 1
ATOM 2094 N N . CYS A 1 260 ? 14.096 7.679 -11.309 1.00 85.56 260 CYS A N 1
ATOM 2095 C CA . CYS A 1 260 ? 14.964 6.498 -11.322 1.00 85.56 260 CYS A CA 1
ATOM 2096 C C . CYS A 1 260 ? 14.170 5.197 -11.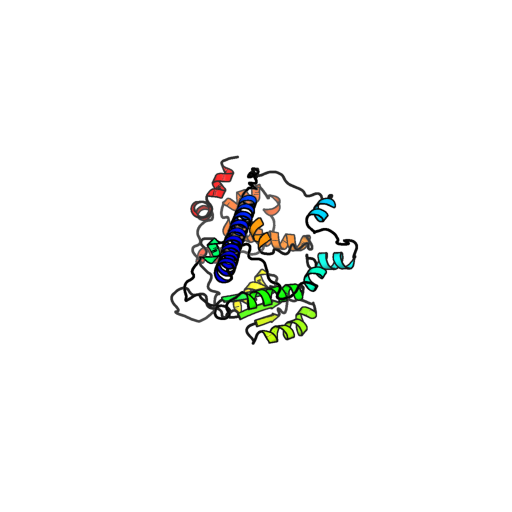146 1.00 85.56 260 CYS A C 1
ATOM 2098 O O . CYS A 1 260 ? 14.432 4.219 -11.841 1.00 85.56 260 CYS A O 1
ATOM 2100 N N . ASN A 1 261 ? 13.186 5.169 -10.243 1.00 85.12 261 ASN A N 1
ATOM 2101 C CA . ASN A 1 261 ? 12.334 3.993 -10.047 1.00 85.12 261 ASN A CA 1
ATOM 2102 C C . ASN A 1 261 ? 11.511 3.672 -11.296 1.00 85.12 261 ASN A C 1
ATOM 2104 O O . ASN A 1 261 ? 11.384 2.506 -11.670 1.00 85.12 261 ASN A O 1
ATOM 2108 N N . TYR A 1 262 ? 11.004 4.704 -11.965 1.00 85.62 262 TYR A N 1
ATOM 2109 C CA . TYR A 1 262 ? 10.283 4.547 -13.216 1.00 85.62 262 TYR A CA 1
ATOM 2110 C C . TYR A 1 262 ? 11.195 4.028 -14.334 1.00 85.62 262 TYR A C 1
ATOM 2112 O O . TYR A 1 262 ? 10.836 3.079 -15.025 1.00 85.62 262 TYR A O 1
ATOM 2120 N N . LEU A 1 263 ? 12.418 4.553 -14.447 1.00 90.00 263 LEU A N 1
ATOM 2121 C CA . LEU A 1 263 ? 13.402 4.076 -15.421 1.00 90.00 263 LEU A CA 1
ATOM 2122 C C . LEU A 1 263 ? 13.812 2.622 -15.182 1.00 90.00 263 LEU A C 1
ATOM 2124 O O . LEU A 1 263 ? 13.903 1.856 -16.138 1.00 90.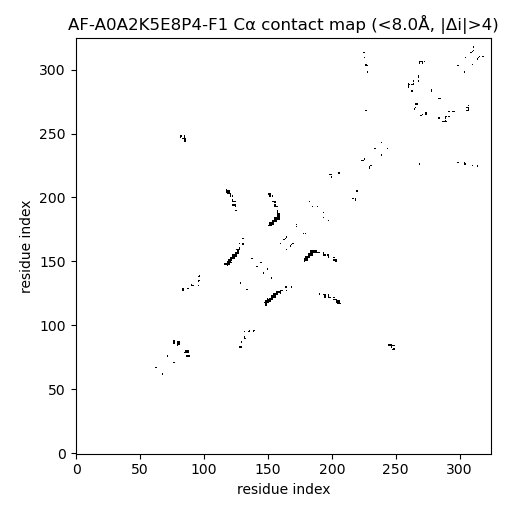00 263 LEU A O 1
ATOM 2128 N N . ARG A 1 264 ? 13.987 2.197 -13.925 1.00 90.25 264 ARG A N 1
ATOM 2129 C CA . ARG A 1 264 ? 14.237 0.782 -13.600 1.00 90.25 264 ARG A CA 1
ATOM 2130 C C . ARG A 1 264 ? 13.116 -0.115 -14.113 1.00 90.25 264 ARG A C 1
ATOM 2132 O O . ARG A 1 264 ? 13.399 -1.159 -14.688 1.00 90.25 264 ARG A O 1
ATOM 2139 N N . LEU A 1 265 ? 11.858 0.296 -13.939 1.00 89.12 265 LEU A N 1
ATOM 2140 C CA . LEU A 1 265 ? 10.711 -0.443 -14.463 1.00 89.12 265 LEU A CA 1
ATOM 2141 C C . LEU A 1 265 ? 10.759 -0.516 -15.991 1.00 89.12 265 LEU A C 1
ATOM 2143 O O . LEU A 1 265 ? 10.656 -1.608 -16.540 1.00 89.12 265 LEU A O 1
ATOM 2147 N N . VAL A 1 266 ? 10.978 0.618 -16.662 1.00 90.06 266 VAL A N 1
ATOM 2148 C CA . VAL A 1 266 ? 11.087 0.693 -18.127 1.00 90.06 266 VAL A CA 1
ATOM 2149 C C . VAL A 1 266 ? 12.168 -0.256 -18.648 1.00 90.06 266 VAL A C 1
ATOM 2151 O O . VAL A 1 266 ? 11.906 -1.072 -19.527 1.00 90.06 266 VAL A O 1
ATOM 2154 N N . HIS A 1 267 ? 13.369 -0.210 -18.074 1.00 92.06 267 HIS A N 1
ATOM 2155 C CA . HIS A 1 267 ? 14.477 -1.045 -18.530 1.00 92.06 267 HIS A CA 1
ATOM 2156 C C . HIS A 1 267 ? 14.302 -2.536 -18.222 1.00 92.06 267 HIS A C 1
ATOM 2158 O O . HIS A 1 267 ? 14.812 -3.359 -18.980 1.00 92.06 267 HIS A O 1
ATOM 2164 N N . VAL A 1 268 ? 13.606 -2.894 -17.138 1.00 91.12 268 VAL A N 1
ATOM 2165 C CA . VAL A 1 268 ? 13.392 -4.299 -16.754 1.00 91.12 268 VAL A CA 1
ATOM 2166 C C . VAL A 1 268 ? 12.208 -4.925 -17.485 1.00 91.12 268 VAL A C 1
ATOM 2168 O O . VAL A 1 268 ? 12.274 -6.119 -17.768 1.00 91.12 268 VAL A O 1
ATOM 2171 N N . TRP A 1 269 ? 11.145 -4.168 -17.781 1.00 90.31 269 TRP A N 1
ATOM 2172 C CA . TRP A 1 269 ? 9.845 -4.738 -18.161 1.00 90.31 269 TRP A CA 1
ATOM 2173 C C . TRP A 1 269 ? 9.319 -4.359 -19.545 1.00 90.31 269 TRP A C 1
ATOM 2175 O O . TRP A 1 269 ? 8.485 -5.098 -20.047 1.00 90.31 269 TRP A O 1
ATOM 2185 N N . LEU A 1 270 ? 9.759 -3.258 -20.167 1.00 90.12 270 LEU A N 1
ATOM 2186 C CA . LEU A 1 270 ? 9.162 -2.773 -21.428 1.00 90.12 270 LEU A CA 1
ATOM 2187 C C . LEU A 1 270 ? 9.833 -3.312 -22.704 1.00 90.12 270 LEU A C 1
ATOM 2189 O O . LEU A 1 270 ? 9.450 -2.906 -23.795 1.00 90.12 270 LEU A O 1
ATOM 2193 N N . ASP A 1 271 ? 10.817 -4.205 -22.594 1.00 92.62 271 ASP A N 1
ATOM 2194 C CA . ASP A 1 271 ? 11.488 -4.848 -23.738 1.00 92.62 271 ASP A CA 1
ATOM 2195 C C . ASP A 1 271 ? 11.876 -3.853 -24.857 1.00 92.62 271 ASP A C 1
ATOM 2197 O O . ASP A 1 271 ? 12.557 -2.860 -24.581 1.00 92.62 271 ASP A O 1
ATOM 2201 N N . GLU A 1 272 ? 11.473 -4.098 -26.107 1.00 91.62 272 GLU A N 1
ATOM 2202 C CA . GLU A 1 272 ? 11.675 -3.210 -27.259 1.00 91.62 272 GLU A CA 1
ATOM 2203 C C . GLU A 1 272 ? 10.804 -1.939 -27.224 1.00 91.62 272 GLU A C 1
ATOM 2205 O O . GLU A 1 272 ? 11.182 -0.902 -27.776 1.00 91.62 272 GLU A O 1
ATOM 2210 N N . TYR A 1 273 ? 9.677 -1.964 -26.509 1.00 89.00 273 TYR A N 1
ATOM 2211 C CA . TYR A 1 273 ? 8.723 -0.851 -26.425 1.00 89.00 273 TYR A CA 1
ATOM 2212 C C . TYR A 1 273 ? 9.263 0.333 -25.614 1.00 89.00 273 TYR A C 1
ATOM 2214 O O . TYR A 1 273 ? 8.755 1.454 -25.712 1.00 89.00 273 TYR A O 1
ATOM 2222 N N . LYS A 1 274 ? 10.347 0.142 -24.852 1.00 90.44 274 LYS A N 1
ATOM 2223 C CA . LYS A 1 274 ? 11.034 1.250 -24.172 1.00 90.44 274 LYS A CA 1
ATOM 2224 C C . LYS A 1 274 ? 11.553 2.315 -25.147 1.00 90.44 274 LYS A C 1
ATOM 2226 O O . LYS A 1 274 ? 11.662 3.475 -24.761 1.00 90.44 274 LYS A O 1
ATOM 2231 N N . GLU A 1 275 ? 11.849 1.968 -26.402 1.00 88.75 275 GLU A N 1
ATOM 2232 C CA . GLU A 1 275 ? 12.297 2.963 -27.385 1.00 88.75 275 GLU A CA 1
ATOM 2233 C C . GLU A 1 275 ? 11.183 3.972 -27.692 1.00 88.75 275 GLU A C 1
ATOM 2235 O O . GLU A 1 275 ? 11.429 5.177 -27.687 1.00 88.75 275 GLU A O 1
ATOM 2240 N N . GLN A 1 276 ? 9.936 3.510 -27.838 1.00 85.44 276 GLN A N 1
ATOM 2241 C CA . GLN A 1 276 ? 8.765 4.380 -28.016 1.00 85.44 276 GLN A CA 1
ATOM 2242 C C . GLN A 1 276 ? 8.560 5.292 -26.801 1.00 85.44 276 GLN A C 1
ATOM 2244 O O . GLN A 1 276 ? 8.283 6.485 -26.943 1.00 85.44 276 GLN A O 1
ATOM 2249 N N . PHE A 1 277 ? 8.770 4.750 -25.600 1.00 85.75 277 PHE A N 1
ATOM 2250 C CA . PHE A 1 277 ? 8.762 5.530 -24.368 1.00 85.75 277 PHE A CA 1
ATOM 2251 C C . PHE A 1 277 ? 9.812 6.659 -24.397 1.00 85.75 277 PHE A C 1
ATOM 2253 O O . PHE A 1 277 ? 9.499 7.813 -24.081 1.00 85.75 277 PHE A O 1
ATOM 2260 N N . PHE A 1 278 ? 11.042 6.370 -24.831 1.00 87.62 278 PHE A N 1
ATOM 2261 C CA . PHE A 1 278 ? 12.108 7.372 -24.904 1.00 87.62 278 PHE A CA 1
ATOM 2262 C C . PHE A 1 278 ? 11.929 8.388 -26.035 1.00 87.62 278 PHE A C 1
ATOM 2264 O O . PHE A 1 278 ? 12.350 9.531 -25.860 1.00 87.62 278 PHE A O 1
ATOM 2271 N N . LEU A 1 279 ? 11.250 8.045 -27.136 1.00 86.38 279 LEU A N 1
ATOM 2272 C CA . LEU A 1 279 ? 10.887 9.015 -28.181 1.00 86.38 279 LEU A CA 1
ATOM 2273 C C . LEU A 1 279 ? 10.014 10.148 -27.626 1.00 86.38 279 LEU A C 1
ATOM 2275 O O . LEU A 1 279 ? 10.198 11.310 -27.980 1.00 86.38 279 LEU A O 1
ATOM 2279 N N . GLN A 1 280 ? 9.108 9.836 -26.697 1.00 83.19 280 GLN A N 1
ATOM 2280 C CA . GLN A 1 280 ? 8.255 10.837 -26.050 1.00 83.19 280 GLN A CA 1
ATOM 2281 C C . GLN A 1 280 ? 8.960 11.585 -24.908 1.00 83.19 280 GLN A C 1
ATOM 2283 O O . GLN A 1 280 ? 8.526 12.667 -24.496 1.00 83.19 280 GLN A O 1
ATOM 2288 N N . LYS A 1 281 ? 10.026 11.001 -24.351 1.00 83.56 281 LYS A N 1
ATOM 2289 C CA . LYS A 1 281 ? 10.725 11.474 -23.147 1.00 83.56 281 LYS A CA 1
ATOM 2290 C C . LYS A 1 281 ? 12.242 11.477 -23.345 1.00 83.56 281 LYS A C 1
ATOM 2292 O O . LYS A 1 281 ? 12.976 10.903 -22.543 1.00 83.56 281 LYS A O 1
ATOM 2297 N N . LEU A 1 282 ? 12.712 12.182 -24.375 1.00 84.12 282 LEU A N 1
ATOM 2298 C CA . LEU A 1 282 ? 14.128 12.201 -24.778 1.00 84.12 282 LEU A CA 1
ATOM 2299 C C . LEU A 1 282 ? 15.095 12.520 -23.625 1.00 84.12 282 LEU A C 1
ATOM 2301 O O . LEU A 1 282 ? 16.135 11.879 -23.501 1.00 84.12 282 LEU A O 1
ATOM 2305 N N . GLY A 1 283 ? 14.729 13.450 -22.736 1.00 83.50 283 GLY A N 1
ATOM 2306 C CA . GLY A 1 283 ? 15.556 13.832 -21.582 1.00 83.50 283 GLY A CA 1
ATOM 2307 C C . GLY A 1 283 ? 15.787 12.716 -20.555 1.00 83.50 283 GLY A C 1
ATOM 2308 O O . GLY A 1 283 ? 16.698 12.823 -19.742 1.00 83.50 283 GLY A O 1
ATOM 2309 N N . LEU A 1 284 ? 14.999 11.639 -20.594 1.00 86.75 284 LEU A N 1
ATOM 2310 C CA . LEU A 1 284 ? 15.145 10.500 -19.688 1.00 86.75 284 LEU A CA 1
ATOM 2311 C C . LEU A 1 284 ? 16.035 9.384 -20.253 1.00 86.75 284 LEU A C 1
ATOM 2313 O O . LEU A 1 284 ? 16.452 8.515 -19.493 1.00 86.75 284 LEU A O 1
ATOM 2317 N N . LYS A 1 285 ? 16.352 9.404 -21.557 1.00 85.31 285 LYS A N 1
ATOM 2318 C CA . LYS A 1 285 ? 17.107 8.331 -22.231 1.00 85.31 285 LYS A CA 1
ATOM 2319 C C . LYS A 1 285 ? 18.525 8.157 -21.682 1.00 85.31 285 LYS A C 1
ATOM 2321 O O . LYS A 1 285 ? 19.026 7.041 -21.612 1.00 85.31 285 LYS A O 1
ATOM 2326 N N . TYR A 1 286 ? 19.158 9.259 -21.286 1.00 85.75 286 TYR A N 1
ATOM 2327 C CA . TYR A 1 286 ? 20.550 9.289 -20.821 1.00 85.75 286 TYR A CA 1
ATOM 2328 C C . TYR A 1 286 ? 20.675 9.429 -19.298 1.00 85.75 286 TYR A C 1
ATOM 2330 O O . TYR A 1 286 ? 21.773 9.615 -18.777 1.00 85.75 286 TYR A O 1
ATOM 2338 N N . MET A 1 287 ? 19.558 9.373 -18.571 1.00 87.94 287 MET A N 1
ATOM 2339 C CA . MET A 1 287 ? 19.561 9.502 -17.118 1.00 87.94 287 MET A CA 1
ATOM 2340 C C . MET A 1 287 ? 20.031 8.201 -16.465 1.00 87.94 287 MET A C 1
ATOM 2342 O O . MET A 1 287 ? 19.623 7.108 -16.855 1.00 87.94 287 MET A O 1
ATOM 2346 N N . THR A 1 288 ? 20.867 8.306 -15.433 1.00 88.31 288 THR A N 1
ATOM 2347 C CA . THR A 1 288 ? 21.313 7.141 -14.667 1.00 88.31 288 THR A CA 1
ATOM 2348 C C . THR A 1 288 ? 20.211 6.664 -13.720 1.00 88.31 288 THR A C 1
ATOM 2350 O O . THR A 1 288 ? 19.544 7.451 -13.055 1.00 88.31 288 THR A O 1
ATOM 2353 N N . TYR A 1 289 ? 20.020 5.348 -13.642 1.00 88.81 289 TYR A N 1
ATOM 2354 C CA . TYR A 1 289 ? 18.987 4.714 -12.810 1.00 88.81 289 TYR A CA 1
ATOM 2355 C C . TYR A 1 289 ? 19.554 3.624 -11.884 1.00 88.81 289 TYR A C 1
ATOM 2357 O O . TYR A 1 289 ? 18.817 2.992 -11.125 1.00 88.81 289 TYR A O 1
ATOM 2365 N N . GLY A 1 290 ? 20.875 3.435 -11.870 1.00 90.44 290 GLY A N 1
ATOM 2366 C CA . GLY A 1 290 ? 21.566 2.443 -11.042 1.00 90.44 290 GLY A CA 1
ATOM 2367 C C . GLY A 1 290 ? 21.479 1.010 -11.582 1.00 90.44 290 GLY A C 1
ATOM 2368 O O . GLY A 1 290 ? 21.024 0.778 -12.698 1.00 90.44 290 GLY A O 1
ATOM 2369 N N . ASN A 1 291 ? 21.941 0.049 -10.780 1.00 91.75 291 ASN A N 1
ATOM 2370 C CA . ASN A 1 291 ? 22.024 -1.361 -11.164 1.00 91.75 291 ASN A CA 1
ATOM 2371 C C . ASN A 1 291 ? 20.635 -2.038 -11.159 1.00 91.75 291 ASN A C 1
ATOM 2373 O O . ASN A 1 291 ? 19.861 -1.867 -10.216 1.00 91.75 291 ASN A O 1
ATOM 2377 N N . ILE A 1 292 ? 20.337 -2.811 -12.208 1.00 93.69 292 ILE A N 1
ATOM 2378 C CA . ILE A 1 292 ? 19.098 -3.590 -12.372 1.00 93.69 292 ILE A CA 1
ATOM 2379 C C . ILE A 1 292 ? 19.340 -5.088 -12.623 1.00 93.69 292 ILE A C 1
ATOM 2381 O O . ILE A 1 292 ? 18.373 -5.814 -12.853 1.00 93.69 292 ILE A O 1
ATOM 2385 N N . SER A 1 293 ? 20.589 -5.563 -12.591 1.00 94.81 293 SER A N 1
ATOM 2386 C CA . SER A 1 293 ? 20.959 -6.928 -12.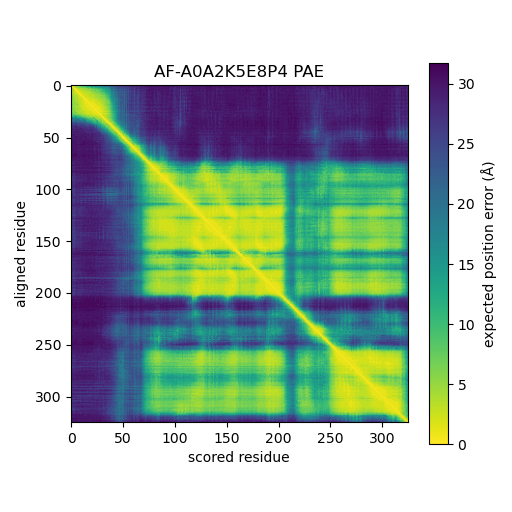992 1.00 94.81 293 SER A CA 1
ATOM 2387 C C . SER A 1 293 ? 20.165 -7.994 -12.242 1.00 94.81 293 SER A C 1
ATOM 2389 O O . SER A 1 293 ? 19.557 -8.848 -12.878 1.00 94.81 293 SER A O 1
ATOM 2391 N N . GLU A 1 294 ? 20.040 -7.873 -10.917 1.00 88.44 294 GLU A N 1
ATOM 2392 C CA . GLU A 1 294 ? 19.262 -8.813 -10.094 1.00 88.44 294 GLU A CA 1
ATOM 2393 C C . GLU A 1 294 ? 17.788 -8.897 -10.519 1.00 88.44 294 GLU A C 1
ATOM 2395 O O . GLU A 1 294 ? 17.186 -9.968 -10.507 1.00 88.44 294 GLU A O 1
ATOM 2400 N N . ARG A 1 295 ? 17.183 -7.775 -10.933 1.00 87.38 295 ARG A N 1
ATOM 2401 C CA . ARG A 1 295 ? 15.782 -7.746 -11.387 1.00 87.38 295 ARG A CA 1
ATOM 2402 C C . ARG A 1 295 ? 15.621 -8.375 -12.765 1.00 87.38 295 ARG A C 1
ATOM 2404 O O . ARG A 1 295 ? 14.637 -9.074 -12.995 1.00 87.38 295 ARG A O 1
ATOM 2411 N N . VAL A 1 296 ? 16.589 -8.167 -13.655 1.00 91.31 296 VAL A N 1
ATOM 2412 C CA . VAL A 1 296 ? 16.621 -8.818 -14.972 1.00 91.31 296 VAL A CA 1
ATOM 2413 C C . VAL A 1 296 ? 16.825 -10.328 -14.817 1.00 91.31 296 VAL A C 1
ATOM 2415 O O . VAL A 1 296 ? 16.137 -11.111 -15.468 1.00 91.31 296 VAL A O 1
ATOM 2418 N N . GLU A 1 297 ? 17.726 -10.754 -13.933 1.00 92.38 297 GLU A N 1
ATOM 2419 C CA . GLU A 1 297 ? 17.953 -12.169 -13.623 1.00 92.38 297 GLU A CA 1
ATOM 2420 C C . GLU A 1 297 ? 16.731 -12.822 -12.985 1.00 92.38 297 GLU A C 1
ATOM 2422 O O . GLU A 1 297 ? 16.359 -13.925 -13.381 1.00 92.38 297 GLU A O 1
ATOM 2427 N N . LEU A 1 298 ? 16.061 -12.133 -12.058 1.00 85.44 298 LEU A N 1
ATOM 2428 C CA . LEU A 1 298 ? 14.812 -12.608 -11.469 1.00 85.44 298 LEU A CA 1
ATOM 2429 C C . LEU A 1 298 ? 13.739 -12.820 -12.543 1.00 85.44 298 LEU A C 1
ATOM 2431 O O . LEU A 1 298 ? 13.120 -13.881 -12.585 1.00 85.44 298 LEU A O 1
ATOM 2435 N N . ARG A 1 299 ? 13.559 -11.850 -13.451 1.00 87.44 299 ARG A N 1
ATOM 2436 C CA . ARG A 1 299 ? 12.609 -11.961 -14.569 1.00 87.44 299 ARG A CA 1
ATOM 2437 C C . ARG A 1 299 ? 12.898 -13.188 -15.441 1.00 87.44 299 ARG A C 1
ATOM 2439 O O . ARG A 1 299 ? 11.967 -13.890 -15.832 1.00 87.44 299 ARG A O 1
ATOM 2446 N N . LYS A 1 300 ? 14.179 -13.462 -15.718 1.00 90.00 300 LYS A N 1
ATOM 2447 C CA . LYS A 1 300 ? 14.616 -14.651 -16.469 1.00 90.00 300 LYS A CA 1
ATOM 2448 C C . LYS A 1 300 ? 14.343 -15.941 -15.698 1.00 90.00 300 LYS A C 1
ATOM 2450 O O . LYS A 1 300 ? 13.772 -16.869 -16.259 1.00 90.00 300 LYS A O 1
ATOM 2455 N N . ARG A 1 301 ? 14.715 -15.990 -14.416 1.00 89.38 301 ARG A N 1
ATOM 2456 C CA . ARG A 1 301 ? 14.551 -17.163 -13.543 1.00 89.38 301 ARG A CA 1
ATOM 2457 C C . ARG A 1 301 ? 13.088 -17.573 -13.396 1.00 89.38 301 ARG A C 1
ATOM 2459 O O . ARG A 1 301 ? 12.792 -18.759 -13.406 1.00 89.38 301 ARG A O 1
ATOM 2466 N N . LEU A 1 302 ? 12.188 -16.597 -13.290 1.00 85.50 302 LEU A N 1
ATOM 2467 C CA . LEU A 1 302 ? 10.746 -16.824 -13.183 1.00 85.50 302 LEU A CA 1
ATOM 2468 C C . LEU A 1 302 ? 10.070 -17.140 -14.529 1.00 85.50 302 LEU A C 1
ATOM 2470 O O . LEU A 1 302 ? 8.859 -17.337 -14.559 1.00 85.50 302 LEU A O 1
ATOM 2474 N N . GLY A 1 303 ? 10.809 -17.149 -15.646 1.00 87.81 303 GLY A N 1
ATOM 2475 C CA . GLY A 1 303 ? 10.240 -17.415 -16.970 1.00 87.81 303 GLY A CA 1
ATOM 2476 C C . GLY A 1 303 ? 9.149 -16.416 -17.373 1.00 87.81 303 GLY A C 1
ATOM 2477 O O . GLY A 1 303 ? 8.172 -16.797 -18.020 1.00 87.81 303 GLY A O 1
ATOM 2478 N N . CYS A 1 304 ? 9.268 -15.147 -16.957 1.00 86.38 304 CYS A N 1
ATOM 2479 C CA . CYS A 1 304 ? 8.244 -14.140 -17.229 1.00 86.38 304 CYS A CA 1
ATOM 2480 C C . CYS A 1 304 ? 8.048 -13.920 -18.737 1.00 86.38 304 CYS A C 1
ATOM 2482 O O . CYS A 1 304 ? 9.003 -13.921 -19.515 1.00 86.38 304 CYS A O 1
ATOM 2484 N N . ARG A 1 305 ? 6.799 -13.657 -19.137 1.00 89.25 305 ARG A N 1
ATOM 2485 C CA . ARG A 1 305 ? 6.440 -13.354 -20.528 1.00 89.25 305 ARG A CA 1
ATOM 2486 C C . ARG A 1 305 ? 7.016 -12.004 -20.992 1.00 89.25 305 ARG A C 1
ATOM 2488 O O . ARG A 1 305 ? 7.454 -11.173 -20.185 1.00 89.25 305 ARG A O 1
ATOM 2495 N N . SER A 1 306 ? 7.040 -11.805 -22.309 1.00 91.56 306 SER A N 1
ATOM 2496 C CA . SER A 1 306 ? 7.423 -10.531 -22.925 1.00 91.56 306 SER A CA 1
ATOM 2497 C C . SER A 1 306 ? 6.358 -9.458 -22.695 1.00 91.56 306 SER A C 1
ATOM 2499 O O . SER A 1 306 ? 5.188 -9.761 -22.449 1.00 91.56 306 SER A O 1
ATOM 2501 N N . PHE A 1 307 ? 6.753 -8.194 -22.814 1.00 90.06 307 PHE A N 1
ATOM 2502 C CA . PHE A 1 307 ? 5.827 -7.069 -22.759 1.00 90.06 307 PHE A CA 1
ATOM 2503 C C . PHE A 1 307 ? 4.812 -7.109 -23.904 1.00 90.06 307 PHE A C 1
ATOM 2505 O O . PHE A 1 307 ? 3.644 -6.797 -23.700 1.00 90.06 307 PHE A O 1
ATOM 2512 N N . ARG A 1 308 ? 5.225 -7.592 -25.081 1.00 90.56 308 ARG A N 1
ATOM 2513 C CA . ARG A 1 308 ? 4.310 -7.840 -26.198 1.00 90.56 308 ARG A CA 1
ATOM 2514 C C . ARG A 1 308 ? 3.171 -8.783 -25.817 1.00 90.56 308 ARG A C 1
ATOM 2516 O O . ARG A 1 308 ? 2.012 -8.450 -26.007 1.00 90.56 308 ARG A O 1
ATOM 2523 N N . TRP A 1 309 ? 3.493 -9.912 -25.180 1.00 90.12 309 TRP A N 1
ATOM 2524 C CA . TRP A 1 309 ? 2.471 -10.841 -24.696 1.00 90.12 309 TRP A CA 1
ATOM 2525 C C . TRP A 1 309 ? 1.501 -10.163 -23.716 1.00 90.12 309 TRP A C 1
ATOM 2527 O O . TRP A 1 309 ? 0.305 -10.437 -23.758 1.00 90.12 309 TRP A O 1
ATOM 2537 N N . TYR A 1 310 ? 1.994 -9.266 -22.855 1.00 86.19 310 TYR A N 1
ATOM 2538 C CA . TYR A 1 310 ? 1.146 -8.497 -21.941 1.00 86.19 310 TYR A CA 1
ATOM 2539 C C . TYR A 1 310 ? 0.169 -7.578 -22.691 1.00 86.19 310 TYR A C 1
ATOM 2541 O O . TYR A 1 310 ? -1.010 -7.556 -22.343 1.00 86.19 310 TYR A O 1
ATOM 2549 N N . LEU A 1 311 ? 0.624 -6.864 -23.724 1.00 86.31 311 LEU A N 1
ATOM 2550 C CA . LEU A 1 311 ? -0.257 -6.042 -24.557 1.00 86.31 311 LEU A CA 1
ATOM 2551 C C . LEU A 1 311 ? -1.296 -6.904 -25.279 1.00 86.31 311 LEU A C 1
ATOM 2553 O O . LEU A 1 311 ? -2.480 -6.617 -25.188 1.00 86.31 311 LEU A O 1
ATOM 2557 N N . ASP A 1 312 ? -0.879 -8.018 -25.873 1.00 87.81 312 ASP A N 1
ATOM 2558 C CA . ASP A 1 312 ? -1.771 -8.881 -26.652 1.00 87.81 312 ASP A CA 1
ATOM 2559 C C . ASP A 1 312 ? -2.835 -9.599 -25.790 1.00 87.81 312 ASP A C 1
ATOM 2561 O O . ASP A 1 312 ? -3.932 -9.880 -26.267 1.00 87.81 312 ASP A O 1
ATOM 2565 N N . ASN A 1 313 ? -2.521 -9.935 -24.529 1.00 85.50 313 ASN A N 1
ATOM 2566 C CA . ASN A 1 313 ? -3.343 -10.850 -23.716 1.00 85.50 313 ASN A CA 1
ATOM 2567 C C . ASN A 1 313 ? -3.939 -10.225 -22.448 1.00 85.50 313 ASN A C 1
ATOM 2569 O O . ASN A 1 313 ? -4.934 -10.734 -21.936 1.00 85.50 313 ASN A O 1
ATOM 2573 N N . VAL A 1 314 ? -3.320 -9.178 -21.897 1.00 83.50 314 VAL A N 1
ATOM 2574 C CA . VAL A 1 314 ? -3.734 -8.575 -20.618 1.00 83.50 314 VAL A CA 1
ATOM 2575 C C . VAL A 1 314 ? -4.282 -7.168 -20.810 1.00 83.50 314 VAL A C 1
ATOM 2577 O O . VAL A 1 314 ? -5.234 -6.808 -20.122 1.00 83.50 314 VAL A O 1
ATOM 2580 N N . PHE A 1 315 ? -3.702 -6.377 -21.718 1.00 83.50 315 PHE A N 1
ATOM 2581 C CA . PHE A 1 315 ? -4.168 -5.015 -21.985 1.00 83.50 315 PHE A CA 1
ATOM 2582 C C . PHE A 1 315 ? -4.269 -4.685 -23.491 1.00 83.50 315 PHE A C 1
ATOM 2584 O O . PHE A 1 315 ? -3.627 -3.737 -23.956 1.00 83.50 315 PHE A O 1
ATOM 2591 N N . PRO A 1 316 ? -5.094 -5.429 -24.255 1.00 84.00 316 PRO A N 1
ATOM 2592 C CA . PRO A 1 316 ? -5.211 -5.251 -25.705 1.00 84.00 316 PRO A CA 1
ATOM 2593 C C . PRO A 1 316 ? -5.856 -3.917 -26.098 1.00 84.00 316 PRO A C 1
ATOM 2595 O O . PRO A 1 316 ? -5.594 -3.398 -27.184 1.00 84.00 316 PRO A O 1
ATOM 2598 N N . GLU A 1 317 ? -6.660 -3.302 -25.221 1.00 83.50 317 GLU A N 1
ATOM 2599 C CA . GLU A 1 317 ? -7.296 -2.016 -25.536 1.00 83.50 317 GLU A CA 1
ATOM 2600 C C . GLU A 1 317 ? -6.288 -0.862 -25.651 1.00 83.50 317 GLU A C 1
ATOM 2602 O O . GLU A 1 317 ? -6.592 0.170 -26.255 1.00 83.50 317 GLU A O 1
ATOM 2607 N N . LEU A 1 318 ? -5.080 -1.018 -25.095 1.00 74.62 318 LEU A N 1
ATOM 2608 C CA . LEU A 1 318 ? -4.046 0.006 -25.180 1.00 74.62 318 LEU A CA 1
ATOM 2609 C C . LEU A 1 318 ? -3.564 0.198 -26.623 1.00 74.62 318 LEU A C 1
ATOM 2611 O O . LEU A 1 318 ? -3.447 1.340 -27.064 1.00 74.62 318 LEU A O 1
ATOM 2615 N N . GLU A 1 319 ? -3.346 -0.881 -27.379 1.00 62.50 319 GLU A N 1
ATOM 2616 C CA . GLU A 1 319 ? -2.940 -0.787 -28.789 1.00 62.50 319 GLU A CA 1
ATOM 2617 C C . GLU A 1 319 ? -4.073 -0.252 -29.679 1.00 62.50 319 GLU A C 1
ATOM 2619 O O . GLU A 1 319 ? -3.829 0.585 -30.552 1.00 62.50 319 GLU A O 1
ATOM 2624 N N . ALA A 1 320 ? -5.326 -0.634 -29.399 1.00 57.59 320 ALA A N 1
ATOM 2625 C CA . ALA A 1 320 ? -6.499 -0.147 -30.131 1.00 57.59 320 ALA A CA 1
ATOM 2626 C C . ALA A 1 320 ? -6.659 1.386 -30.067 1.00 57.59 320 ALA A C 1
ATOM 2628 O O . ALA A 1 320 ? -7.187 1.988 -30.997 1.00 57.59 320 ALA A O 1
ATOM 2629 N N . SER A 1 321 ? -6.163 2.024 -29.001 1.00 52.28 321 SER A N 1
ATOM 2630 C CA . SER A 1 321 ? -6.208 3.482 -28.824 1.00 52.28 321 SER A CA 1
ATOM 2631 C C . SER A 1 321 ? -5.140 4.257 -29.611 1.00 52.28 321 SER A C 1
ATOM 2633 O O . SER A 1 321 ? -5.284 5.461 -29.820 1.00 52.28 321 SER A O 1
ATOM 2635 N N . VAL A 1 322 ? -4.072 3.584 -30.059 1.00 54.72 322 VAL A N 1
ATOM 2636 C CA . VAL A 1 322 ? -2.953 4.205 -30.791 1.00 54.72 322 VAL A CA 1
ATOM 2637 C C . VAL A 1 322 ? -3.177 4.158 -32.308 1.00 54.72 322 VAL A C 1
ATOM 2639 O O . VAL A 1 322 ? -2.722 5.052 -33.013 1.00 54.72 322 VAL A O 1
ATOM 2642 N N . GLY A 1 323 ? -3.913 3.163 -32.815 1.00 42.28 323 GLY A N 1
ATOM 2643 C CA . GLY A 1 323 ? -4.239 3.027 -34.244 1.00 42.28 323 GLY A CA 1
ATOM 2644 C C . GLY A 1 323 ? -5.446 3.841 -34.730 1.00 42.28 323 GLY A C 1
ATOM 2645 O O . GLY A 1 323 ? -5.754 3.810 -35.917 1.00 42.28 323 GLY A O 1
ATOM 2646 N N . SER A 1 324 ? -6.143 4.547 -33.835 1.00 36.59 324 SER A N 1
ATOM 2647 C CA . SER A 1 324 ? -7.369 5.303 -34.131 1.00 36.59 324 SER A CA 1
ATOM 2648 C C . SER A 1 324 ? -7.195 6.829 -34.075 1.00 36.59 324 SER A C 1
ATOM 2650 O O . SER A 1 324 ? -8.184 7.535 -33.875 1.00 36.59 324 SER A O 1
ATOM 2652 N N . SER A 1 325 ? -5.958 7.334 -34.168 1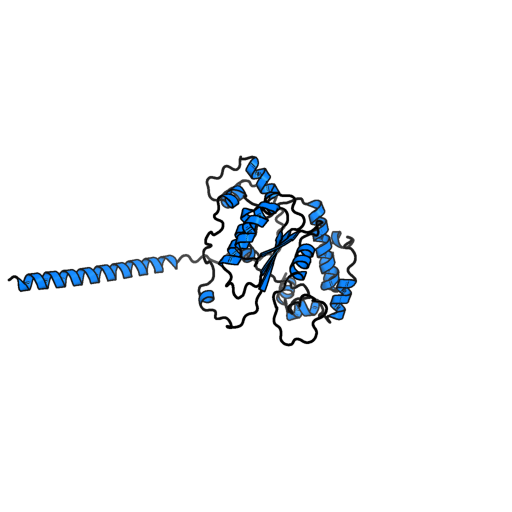.00 35.16 325 SER A N 1
ATOM 2653 C CA . SER A 1 325 ? -5.637 8.774 -34.126 1.00 35.16 325 SER A CA 1
ATOM 2654 C C . SER A 1 325 ? -5.085 9.280 -35.449 1.00 35.16 325 SER A C 1
ATOM 2656 O O . SER A 1 325 ? -4.166 8.613 -35.975 1.00 35.16 325 SER A O 1
#

Secondary structure (DSSP, 8-state):
-HHHHHHHHHHHHHHHHHHHHHHHHHHHHHHHHHTT-------------------S--THHHHTTS-S---TT-HHHHHHHHHHSS-HHHHHHS-TT------S-GGGGG----S-PPPEEEEEEESS--HHHHHHHHHHHHHHS-TTTEEEEEEEE-S---GGGTHHHHHHHGGGTT-EEEEE-SS---HHHHHHHHHHT-------S-----SS--------SSSTT------HHHHHHTT-------HHHHHHHHHHHHHHHHHHH-GGGHHHHHHH-GGGTT------HHHHHHHHHTTPPPHHHHHHHT-THHHHTTTT-

pLDDT: mean 70.99, std 21.64, range [24.22, 94.81]

Organism: Aotus nancymaae (NCBI:txid37293)

InterPro domains:
  IPR001173 Glycosyltransferase 2-like [PF00535] (121-205)
  IPR029044 Nucleotide-diphospho-sugar transferases [G3DSA:3.90.550.10] (53-206)
  IPR029044 Nucleotide-diphospho-sugar transferases [G3DSA:3.90.550.10] (207-248)
  IPR029044 Nucleotide-diphospho-sugar transferases [SSF53448] (98-317)

Foldseek 3Di:
DVVVVVVVVVVVVVVVVVVVVVVVVVVVVVVVVVVVPPDDDDDDPDDPDDPPPPPPPDPPVVCVVDPDDDDPPPPVQVVVCQQAVDRVVVLVVDDLQDDDDDPDDPVVVVDDDDPDDFADEAEDEDEQHDLSVVSSVVNCCVVVPDPVRHQAYEYQYQDHPDPCVPPVVVVVVVVVVPRYHYHYDPHRPDDVVSRVVRLVPDPTDDDDDDDDDPDDDDPPDPDDPDDPVDDDDDDPVVVVVVPDRRHDYDPDPVVLLVLLVVVLCLVQAQPPCSVVVCVVVVVSPPDDNDDNVVSNVVCVVVVHDHVVCCCVPPNVVVVVVVVPD

Solvent-accessible surface area (backbone atoms only — not comparable to full-atom values): 20493 Å² total; per-residue (Å²): 116,74,74,59,54,54,50,50,52,51,52,51,53,50,53,50,54,52,52,52,52,51,50,50,50,54,52,50,54,51,56,57,58,62,73,74,69,82,79,78,79,84,79,87,85,83,79,95,83,74,87,77,76,76,71,93,76,62,78,66,67,62,60,76,76,45,78,87,91,72,81,86,78,46,68,65,57,56,56,46,26,54,71,65,20,43,66,57,70,60,47,66,73,48,65,60,81,61,86,74,85,85,83,69,62,77,69,64,78,72,66,83,75,72,93,82,68,64,37,40,50,46,69,48,67,46,59,71,65,58,60,54,64,52,48,28,53,54,45,46,49,61,76,73,42,64,71,87,38,51,57,34,39,33,40,19,34,36,52,54,86,55,64,63,71,42,67,58,39,56,59,63,47,61,75,54,78,71,38,56,46,80,44,77,41,95,53,76,62,49,74,72,52,31,44,51,55,35,55,74,71,53,82,43,48,83,80,73,89,83,90,84,81,94,76,78,89,67,82,84,71,80,87,52,99,40,66,98,83,50,82,78,87,68,60,66,70,60,52,47,71,77,65,63,79,66,70,58,73,80,61,71,71,54,50,51,54,52,49,25,55,50,47,46,48,41,76,63,53,32,66,79,58,38,56,64,54,30,71,79,38,59,86,59,67,81,56,84,52,76,90,55,64,72,60,47,50,48,43,58,74,70,65,60,79,56,43,66,56,41,37,72,74,75,44,49,69,62,59,60,64,64,78,74,114